Protein AF-A0A7S1VZ26-F1 (afdb_monomer_lite)

Radius of gyration: 21.51 Å; chains: 1; bounding box: 52×43×67 Å

Structure (mmCIF, N/CA/C/O backbone):
data_AF-A0A7S1VZ26-F1
#
_entry.id   AF-A0A7S1VZ26-F1
#
loop_
_atom_site.group_PDB
_atom_site.id
_atom_site.type_symbol
_atom_site.label_atom_id
_atom_site.label_alt_id
_atom_site.label_comp_id
_atom_site.label_asym_id
_atom_site.label_entity_id
_atom_site.label_seq_id
_atom_site.pdbx_PDB_ins_code
_atom_site.Cartn_x
_atom_site.Cartn_y
_atom_site.Cartn_z
_atom_site.occupancy
_atom_site.B_iso_or_equiv
_atom_site.auth_seq_id
_atom_site.auth_comp_id
_atom_site.auth_asym_id
_atom_site.auth_atom_id
_atom_site.pdbx_PDB_model_num
ATOM 1 N N . MET A 1 1 ? 11.572 -4.603 -26.655 1.00 85.06 1 MET A N 1
ATOM 2 C CA . MET A 1 1 ? 11.796 -3.509 -25.682 1.00 85.06 1 MET A CA 1
ATOM 3 C C . MET A 1 1 ? 10.890 -3.762 -24.498 1.00 85.06 1 MET A C 1
ATOM 5 O O . MET A 1 1 ? 9.683 -3.788 -24.699 1.00 85.06 1 MET A O 1
ATOM 9 N N . ALA A 1 2 ? 11.456 -3.947 -23.310 1.00 92.31 2 ALA A N 1
ATOM 10 C CA . ALA A 1 2 ? 10.687 -4.076 -22.077 1.00 92.31 2 ALA A CA 1
ATOM 11 C C . ALA A 1 2 ? 10.532 -2.700 -21.411 1.00 92.31 2 ALA A C 1
ATOM 13 O O . ALA A 1 2 ? 11.466 -1.891 -21.422 1.00 92.31 2 ALA A O 1
ATOM 14 N N . LYS A 1 3 ? 9.341 -2.418 -20.876 1.00 91.81 3 LYS A N 1
ATOM 15 C CA . LYS A 1 3 ? 9.083 -1.273 -19.993 1.00 91.81 3 LYS A CA 1
ATOM 16 C C . LYS A 1 3 ? 9.003 -1.829 -18.575 1.00 91.81 3 LYS A C 1
ATOM 18 O O . LYS A 1 3 ? 8.200 -2.727 -18.344 1.00 91.81 3 LYS A O 1
ATOM 23 N N . CYS A 1 4 ? 9.829 -1.314 -17.676 1.00 91.62 4 CYS A N 1
ATOM 24 C CA . CYS A 1 4 ? 9.955 -1.823 -16.317 1.00 91.62 4 CYS A CA 1
ATOM 25 C C . CYS A 1 4 ? 9.628 -0.712 -15.317 1.00 91.62 4 CYS A C 1
ATOM 27 O O . CYS A 1 4 ? 9.988 0.446 -15.547 1.00 91.62 4 CYS A O 1
ATOM 29 N N . SER A 1 5 ? 8.977 -1.087 -14.219 1.00 88.00 5 SER A N 1
ATOM 30 C CA . SER A 1 5 ? 8.660 -0.208 -13.093 1.00 88.00 5 SER A CA 1
ATOM 31 C C . SER A 1 5 ? 8.930 -0.962 -11.797 1.00 88.00 5 SER A C 1
ATOM 33 O O . SER A 1 5 ? 8.371 -2.043 -11.605 1.00 88.00 5 SER A O 1
ATOM 35 N N . THR A 1 6 ? 9.772 -0.415 -10.925 1.00 87.88 6 THR A N 1
ATOM 36 C CA . THR A 1 6 ? 10.070 -1.022 -9.618 1.00 87.88 6 THR A CA 1
ATOM 37 C C . THR A 1 6 ? 9.102 -0.559 -8.535 1.00 87.88 6 THR A C 1
ATOM 39 O O . THR A 1 6 ? 8.304 0.350 -8.764 1.00 87.88 6 THR A O 1
ATOM 42 N N . LEU A 1 7 ? 9.179 -1.200 -7.363 1.00 78.38 7 LEU A N 1
ATOM 43 C CA . LEU A 1 7 ? 8.414 -0.822 -6.168 1.00 78.38 7 LEU A CA 1
ATOM 44 C C . LEU A 1 7 ? 8.798 0.573 -5.649 1.00 78.38 7 LEU A C 1
ATOM 46 O O . LEU A 1 7 ? 7.955 1.265 -5.096 1.00 78.38 7 LEU A O 1
ATOM 50 N N . ASP A 1 8 ? 10.033 1.010 -5.910 1.00 78.00 8 ASP A N 1
ATOM 51 C CA . ASP A 1 8 ? 10.551 2.338 -5.550 1.00 78.00 8 ASP A CA 1
ATOM 52 C C . ASP A 1 8 ? 10.238 3.393 -6.644 1.00 78.00 8 ASP A C 1
ATOM 54 O O . ASP A 1 8 ? 10.951 4.384 -6.807 1.00 78.00 8 ASP A O 1
ATOM 58 N N . TYR A 1 9 ? 9.211 3.151 -7.472 1.00 79.44 9 TYR A N 1
ATOM 59 C CA . TYR A 1 9 ? 8.762 4.000 -8.591 1.00 79.44 9 TYR A CA 1
ATOM 60 C C . TYR A 1 9 ? 9.833 4.365 -9.623 1.00 79.44 9 TYR A C 1
ATOM 62 O O . TYR A 1 9 ? 9.700 5.338 -10.382 1.00 79.44 9 TYR A O 1
ATOM 70 N N . VAL A 1 10 ? 10.887 3.559 -9.731 1.00 87.50 10 VAL A N 1
ATOM 71 C CA . VAL A 1 10 ? 11.857 3.721 -10.806 1.00 87.50 10 VAL A CA 1
ATOM 72 C C . VAL A 1 10 ? 11.265 3.129 -12.075 1.00 87.50 10 VAL A C 1
ATOM 74 O O . VAL A 1 10 ? 11.075 1.920 -12.191 1.00 87.50 10 VAL A O 1
ATOM 77 N N . ARG A 1 11 ? 10.991 3.988 -13.062 1.00 90.94 11 ARG A N 1
ATOM 78 C CA . ARG A 1 11 ? 10.575 3.564 -14.405 1.00 90.94 11 ARG A CA 1
ATOM 79 C C . ARG A 1 11 ? 11.797 3.563 -15.314 1.00 90.94 11 ARG A C 1
ATOM 81 O O . ARG A 1 11 ? 12.484 4.580 -15.434 1.00 90.94 11 ARG A O 1
ATOM 88 N N . PHE A 1 12 ? 12.048 2.464 -16.012 1.00 96.69 12 PHE A N 1
ATOM 89 C CA . PHE A 1 12 ? 13.135 2.355 -16.987 1.00 96.69 12 PHE A CA 1
ATOM 90 C C . PHE A 1 12 ? 12.752 1.471 -18.177 1.00 96.69 12 PHE A C 1
ATOM 92 O O . PHE A 1 12 ? 11.682 0.862 -18.226 1.00 96.69 12 PHE A O 1
ATOM 99 N N . ARG A 1 13 ? 13.595 1.462 -19.211 1.00 97.19 13 ARG A N 1
ATOM 100 C CA . ARG A 1 13 ? 13.417 0.613 -20.395 1.00 97.19 13 ARG A CA 1
ATOM 101 C C . ARG A 1 13 ? 14.637 -0.258 -20.595 1.00 97.19 13 ARG A C 1
ATOM 103 O O . ARG A 1 13 ? 15.749 0.250 -20.496 1.00 97.19 13 ARG A O 1
ATOM 110 N N . VAL A 1 14 ? 14.403 -1.516 -20.950 1.00 97.25 14 VAL A N 1
ATOM 111 C CA . VAL A 1 14 ? 15.457 -2.452 -21.347 1.00 97.25 14 VAL A CA 1
ATOM 112 C C . VAL A 1 14 ? 15.320 -2.755 -22.835 1.00 97.25 14 VAL A C 1
ATOM 114 O O . VAL A 1 14 ? 14.231 -3.076 -23.341 1.00 97.25 14 VAL A O 1
ATOM 117 N N . ARG A 1 15 ? 16.426 -2.614 -23.561 1.00 97.19 15 ARG A N 1
ATOM 118 C CA . ARG A 1 15 ? 16.537 -2.924 -24.987 1.00 97.19 15 ARG A CA 1
ATOM 119 C C . ARG A 1 15 ? 17.711 -3.860 -25.207 1.00 97.19 15 ARG A C 1
ATOM 121 O O . ARG A 1 15 ? 18.751 -3.711 -24.583 1.00 97.19 15 ARG A O 1
ATOM 128 N N . LEU A 1 16 ? 17.502 -4.808 -26.110 1.00 95.38 16 LEU A N 1
ATOM 129 C CA . LEU A 1 16 ? 18.515 -5.753 -26.545 1.00 95.38 16 LEU A CA 1
ATOM 130 C C . LEU A 1 16 ? 18.830 -5.443 -28.003 1.00 95.38 16 LEU A C 1
ATOM 132 O O . LEU A 1 16 ? 17.904 -5.275 -28.804 1.00 95.38 16 LEU A O 1
ATOM 136 N N . PHE A 1 17 ? 20.112 -5.364 -28.335 1.00 93.75 17 PHE A N 1
ATOM 137 C CA . PHE A 1 17 ? 20.575 -5.190 -29.703 1.00 93.75 17 PHE A CA 1
ATOM 138 C C . PHE A 1 17 ? 21.498 -6.339 -30.086 1.00 93.75 17 PHE A C 1
ATOM 140 O O . PHE A 1 17 ? 22.331 -6.778 -29.293 1.00 93.75 17 PHE A O 1
ATOM 147 N N . ALA A 1 18 ? 21.352 -6.800 -31.326 1.00 90.50 18 ALA A N 1
ATOM 148 C CA . ALA A 1 18 ? 22.326 -7.691 -31.929 1.00 90.50 18 ALA A CA 1
ATOM 149 C C . ALA A 1 18 ? 23.593 -6.894 -32.299 1.00 90.50 18 ALA A C 1
ATOM 151 O O . ALA A 1 18 ? 23.469 -5.741 -32.737 1.00 90.50 18 ALA A O 1
ATOM 152 N N . PRO A 1 19 ? 24.789 -7.486 -32.158 1.00 88.75 19 PRO A N 1
ATOM 153 C CA . PRO A 1 19 ? 26.032 -6.877 -32.604 1.00 88.75 19 PRO A CA 1
ATOM 154 C C . PRO A 1 19 ? 25.996 -6.659 -34.119 1.00 88.75 19 PRO A C 1
ATOM 156 O O . PRO A 1 19 ? 25.263 -7.324 -34.864 1.00 88.75 19 PRO A O 1
ATOM 159 N N . ARG A 1 20 ? 26.765 -5.680 -34.601 1.00 88.06 20 ARG A N 1
ATOM 160 C CA . ARG A 1 20 ? 2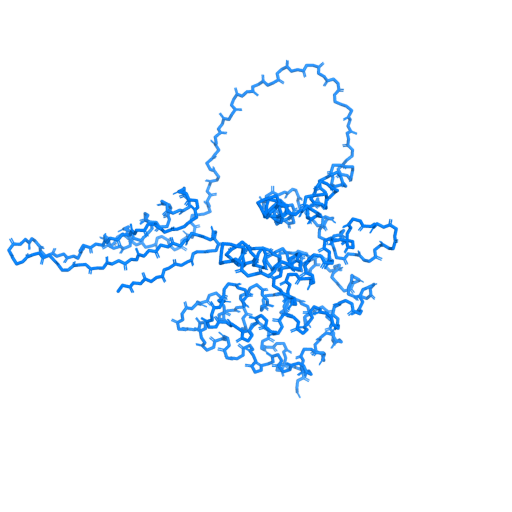6.869 -5.428 -36.042 1.00 88.06 20 ARG A CA 1
ATOM 161 C C . ARG A 1 20 ? 27.566 -6.614 -36.711 1.00 88.06 20 ARG A C 1
ATOM 163 O O . ARG A 1 20 ? 28.440 -7.243 -36.127 1.00 88.06 20 ARG A O 1
ATOM 170 N N . LYS A 1 21 ? 27.190 -6.916 -37.962 1.00 76.88 21 LYS A N 1
ATOM 171 C CA . LYS A 1 21 ? 27.861 -7.955 -38.763 1.00 76.88 21 LYS A CA 1
ATOM 172 C C . LYS A 1 21 ? 29.371 -7.661 -38.782 1.00 76.88 21 LYS A C 1
ATOM 174 O O . LYS A 1 21 ? 29.745 -6.613 -39.303 1.00 76.88 21 LYS A O 1
ATOM 179 N N . ASN A 1 22 ? 30.174 -8.592 -38.255 1.00 74.69 22 ASN A N 1
ATOM 180 C CA . ASN A 1 22 ? 31.643 -8.574 -38.099 1.00 74.69 22 ASN A CA 1
ATOM 181 C C . ASN A 1 22 ? 32.209 -8.101 -36.740 1.00 74.69 22 ASN A C 1
ATOM 183 O O . ASN A 1 22 ? 33.427 -7.999 -36.630 1.00 74.69 22 ASN A O 1
ATOM 187 N N . GLU A 1 23 ? 31.383 -7.846 -35.724 1.00 69.12 23 GLU A N 1
ATOM 188 C CA . GLU A 1 23 ? 31.831 -7.685 -34.325 1.00 69.12 23 GLU A CA 1
ATOM 189 C C . GLU A 1 23 ? 31.478 -8.946 -33.509 1.00 69.12 23 GLU A C 1
ATOM 191 O O . GLU A 1 23 ? 30.605 -9.711 -33.928 1.00 69.12 23 GLU A O 1
ATOM 196 N N . ASP A 1 24 ? 32.202 -9.182 -32.406 1.00 67.12 24 ASP A N 1
ATOM 197 C CA . ASP A 1 24 ? 32.152 -10.397 -31.573 1.00 67.12 24 ASP A CA 1
ATOM 198 C C . ASP A 1 24 ? 30.725 -10.880 -31.233 1.00 67.12 24 ASP A C 1
ATOM 200 O O . ASP A 1 24 ? 29.776 -10.096 -31.123 1.00 67.12 24 ASP A O 1
ATOM 204 N N . GLU A 1 25 ? 30.575 -12.199 -31.051 1.00 83.00 25 GLU A N 1
ATOM 205 C CA . GLU A 1 25 ? 29.329 -12.822 -30.589 1.00 83.00 25 GLU A CA 1
ATOM 206 C C . GLU A 1 25 ? 28.893 -12.210 -29.247 1.00 83.00 25 GLU A C 1
ATOM 208 O O . GLU A 1 25 ? 29.651 -12.192 -28.280 1.00 83.00 25 GLU A O 1
ATOM 213 N N . GLY A 1 26 ? 27.662 -11.696 -29.171 1.00 86.56 26 GLY A N 1
ATOM 214 C CA . GLY A 1 26 ? 27.150 -11.081 -27.947 1.00 86.56 26 GLY A CA 1
ATOM 215 C C . GLY A 1 26 ? 25.741 -10.514 -28.089 1.00 86.56 26 GLY A C 1
ATOM 216 O O . GLY A 1 26 ? 25.132 -10.567 -29.155 1.00 86.56 26 GLY A O 1
ATOM 217 N N . THR A 1 27 ? 25.201 -9.970 -26.998 1.00 89.88 27 THR A N 1
ATOM 218 C CA . THR A 1 27 ? 23.965 -9.171 -26.982 1.00 89.88 27 THR A CA 1
ATOM 219 C C . THR A 1 27 ? 24.257 -7.869 -26.251 1.00 89.88 27 THR A C 1
ATOM 221 O O . THR A 1 27 ? 24.724 -7.892 -25.119 1.00 89.88 27 THR A O 1
ATOM 224 N N . ILE A 1 28 ? 23.973 -6.726 -26.875 1.00 92.44 28 ILE A N 1
ATOM 225 C CA . ILE A 1 28 ? 24.116 -5.426 -26.213 1.00 92.44 28 ILE A CA 1
ATOM 226 C C . ILE A 1 28 ? 22.844 -5.167 -25.412 1.00 92.44 28 ILE A C 1
ATOM 228 O O . ILE A 1 28 ? 21.753 -5.103 -25.987 1.00 92.44 28 ILE A O 1
ATOM 232 N N . VAL A 1 29 ? 22.988 -4.979 -24.103 1.00 95.62 29 VAL A N 1
ATOM 233 C CA . VAL A 1 29 ? 21.889 -4.606 -23.209 1.00 95.62 29 VAL A CA 1
ATOM 234 C C . VAL A 1 29 ? 21.964 -3.112 -22.911 1.00 95.62 29 VAL A C 1
ATOM 236 O O . VAL A 1 29 ? 22.924 -2.628 -22.325 1.00 95.62 29 VAL A O 1
ATOM 239 N N . GLU A 1 30 ? 20.939 -2.364 -23.314 1.00 95.94 30 GLU A N 1
ATOM 240 C CA . GLU A 1 30 ? 20.763 -0.955 -22.952 1.00 95.94 30 GLU A CA 1
ATOM 241 C C . GLU A 1 30 ? 19.665 -0.847 -21.892 1.00 95.94 30 GLU A C 1
ATOM 243 O O . GLU A 1 30 ? 18.514 -1.229 -22.133 1.00 95.94 30 GLU A O 1
ATOM 248 N N . VAL A 1 31 ? 20.007 -0.269 -20.739 1.00 97.38 31 VAL A N 1
ATOM 249 C CA . VAL A 1 31 ? 19.062 0.059 -19.668 1.00 97.38 31 VAL A CA 1
ATOM 250 C C . VAL A 1 31 ? 18.970 1.580 -19.545 1.00 97.38 31 VAL A C 1
ATOM 252 O O . VAL A 1 31 ? 19.950 2.254 -19.244 1.00 97.38 31 VAL A O 1
ATOM 255 N N . GLN A 1 32 ? 17.785 2.145 -19.784 1.00 97.31 32 GLN A N 1
ATOM 256 C CA . GLN A 1 32 ? 17.582 3.596 -19.818 1.00 97.31 32 GLN A CA 1
ATOM 257 C C . GLN A 1 32 ? 16.562 4.055 -18.773 1.00 97.31 32 GLN A C 1
ATOM 259 O O . GLN A 1 32 ? 15.370 3.747 -18.893 1.00 97.31 32 GLN A O 1
ATOM 264 N N . LYS A 1 33 ? 17.014 4.858 -17.800 1.00 96.88 33 LYS A N 1
ATOM 265 C CA . LYS A 1 33 ? 16.156 5.504 -16.796 1.00 96.88 33 LYS A CA 1
ATOM 266 C C . LYS A 1 33 ? 15.131 6.423 -17.461 1.00 96.88 33 LYS A C 1
ATOM 268 O O . LYS A 1 33 ? 15.445 7.140 -18.412 1.00 96.88 33 LYS A O 1
ATOM 273 N N . ARG A 1 34 ? 13.896 6.402 -16.962 1.00 95.62 34 ARG A N 1
ATOM 274 C CA . ARG A 1 34 ? 12.798 7.282 -17.392 1.00 95.62 34 ARG A CA 1
ATOM 275 C C . ARG A 1 34 ? 12.246 8.130 -16.248 1.00 95.62 34 ARG A C 1
ATOM 277 O O . ARG A 1 34 ? 11.980 9.300 -16.485 1.00 95.62 34 ARG A O 1
ATOM 284 N N . ARG A 1 35 ? 12.098 7.566 -15.044 1.00 86.44 35 ARG A N 1
ATOM 285 C CA . ARG A 1 35 ? 11.616 8.251 -13.825 1.00 86.44 35 ARG A CA 1
ATOM 286 C C . ARG A 1 35 ? 12.202 7.577 -12.573 1.00 86.44 35 ARG A C 1
ATOM 288 O O . ARG A 1 35 ? 12.683 6.450 -12.681 1.00 86.44 35 ARG A O 1
ATOM 295 N N . GLY A 1 36 ? 12.156 8.257 -11.427 1.00 85.94 36 GLY A N 1
ATOM 296 C CA . GLY A 1 36 ? 12.530 7.734 -10.103 1.00 85.94 36 GLY A CA 1
ATOM 297 C C . GLY A 1 36 ? 13.905 8.189 -9.612 1.00 85.94 36 GLY A C 1
ATOM 298 O O . GLY A 1 36 ? 14.567 9.003 -10.262 1.00 85.94 36 GLY A O 1
ATOM 299 N N . ASP A 1 37 ? 14.344 7.654 -8.476 1.00 85.25 37 ASP A N 1
ATOM 300 C CA . ASP A 1 37 ? 15.656 7.924 -7.879 1.00 85.25 37 ASP A CA 1
ATOM 301 C C . ASP A 1 37 ? 16.812 7.299 -8.694 1.00 85.25 37 ASP A C 1
ATOM 303 O O . ASP A 1 37 ? 16.669 6.282 -9.377 1.00 85.25 37 ASP A O 1
ATOM 307 N N . THR A 1 38 ? 17.969 7.964 -8.700 1.00 87.81 38 THR A N 1
ATOM 308 C CA . THR A 1 38 ? 19.158 7.515 -9.439 1.00 87.81 38 THR A CA 1
ATOM 309 C C . THR A 1 38 ? 19.865 6.364 -8.739 1.00 87.81 38 THR A C 1
ATOM 311 O O . THR A 1 38 ? 20.351 5.474 -9.431 1.00 87.81 38 THR A O 1
ATOM 314 N N . ILE A 1 39 ? 19.915 6.346 -7.407 1.00 87.75 39 ILE A N 1
ATOM 315 C CA . ILE A 1 39 ? 20.613 5.290 -6.662 1.00 87.75 39 ILE A CA 1
ATOM 316 C C . ILE A 1 39 ? 19.872 3.962 -6.845 1.00 87.75 39 ILE A C 1
ATOM 318 O O . ILE A 1 39 ? 20.478 2.963 -7.236 1.00 87.75 39 ILE A O 1
ATOM 322 N N . SER A 1 40 ? 18.552 3.986 -6.678 1.00 86.25 40 SER A N 1
ATOM 323 C CA . SER A 1 40 ? 17.660 2.845 -6.898 1.00 86.25 40 SER A CA 1
ATOM 324 C C . SER A 1 40 ? 17.750 2.339 -8.343 1.00 86.25 40 SER A C 1
ATOM 326 O O . SER A 1 40 ? 17.992 1.155 -8.569 1.00 86.25 40 SER A O 1
ATOM 328 N N . PHE A 1 41 ? 17.708 3.246 -9.331 1.00 93.88 41 PHE A N 1
ATOM 329 C CA . PHE A 1 41 ? 17.928 2.887 -10.737 1.00 93.88 41 PHE A CA 1
ATOM 330 C C . PHE A 1 41 ? 19.282 2.212 -10.980 1.00 93.88 41 PHE A C 1
ATOM 332 O O . PHE A 1 41 ? 19.350 1.236 -11.721 1.00 93.88 41 PHE A O 1
ATOM 339 N N . LEU A 1 42 ? 20.369 2.727 -10.398 1.00 92.38 42 LEU A N 1
ATOM 340 C CA . LEU A 1 42 ? 21.703 2.153 -10.581 1.00 92.38 42 LEU A CA 1
ATOM 341 C C . LEU A 1 42 ? 21.815 0.762 -9.953 1.00 92.38 42 LEU A C 1
ATOM 343 O O . LEU A 1 42 ? 22.483 -0.093 -10.533 1.00 92.38 42 LEU A O 1
ATOM 347 N N . ARG A 1 43 ? 21.152 0.522 -8.814 1.00 91.25 43 ARG A N 1
ATOM 348 C CA . ARG A 1 43 ? 21.054 -0.808 -8.197 1.00 91.25 43 ARG A CA 1
ATOM 349 C C . ARG A 1 43 ? 20.394 -1.801 -9.156 1.00 91.25 43 ARG A C 1
ATOM 351 O O . ARG A 1 43 ? 20.991 -2.830 -9.461 1.00 91.25 43 ARG A O 1
ATOM 358 N N . ASP A 1 44 ? 19.225 -1.454 -9.694 1.00 92.00 44 ASP A N 1
ATOM 359 C CA . ASP A 1 44 ? 18.487 -2.324 -10.619 1.00 92.00 44 ASP A CA 1
ATOM 360 C C . ASP A 1 44 ? 19.228 -2.501 -11.954 1.00 92.00 44 ASP A C 1
ATOM 362 O O . ASP A 1 44 ? 19.288 -3.597 -12.505 1.00 92.00 44 ASP A O 1
ATOM 366 N N . CYS A 1 45 ? 19.846 -1.432 -12.464 1.00 94.00 45 CYS A N 1
ATOM 367 C CA . CYS A 1 45 ? 20.655 -1.457 -13.680 1.00 94.00 45 CYS A CA 1
ATOM 368 C C . CYS A 1 45 ? 21.837 -2.424 -13.542 1.00 94.00 45 CYS A C 1
ATOM 370 O O . CYS A 1 45 ? 22.041 -3.256 -14.422 1.00 94.00 45 CYS A O 1
ATOM 372 N N . ARG A 1 46 ? 22.573 -2.373 -12.422 1.00 92.50 46 ARG A N 1
ATOM 373 C CA . ARG A 1 46 ? 23.671 -3.313 -12.143 1.00 92.50 46 ARG A CA 1
ATOM 374 C C . ARG A 1 46 ? 23.178 -4.750 -12.065 1.00 92.50 46 ARG A C 1
ATOM 376 O O . ARG A 1 46 ? 23.773 -5.607 -12.698 1.00 92.50 46 ARG A O 1
ATOM 383 N N . ALA A 1 47 ? 22.072 -5.005 -11.364 1.00 90.25 47 ALA A N 1
ATOM 384 C CA . ALA A 1 47 ? 21.500 -6.349 -11.287 1.00 90.25 47 ALA A CA 1
ATOM 385 C C . ALA A 1 47 ? 21.145 -6.906 -12.680 1.00 90.25 47 ALA A C 1
ATOM 387 O O . ALA A 1 47 ? 21.432 -8.062 -12.977 1.00 90.25 47 ALA A O 1
ATOM 388 N N . ILE A 1 48 ? 20.578 -6.072 -13.560 1.00 92.81 48 ILE A N 1
ATOM 389 C CA . ILE A 1 48 ? 20.259 -6.451 -14.944 1.00 92.81 48 ILE A CA 1
ATOM 390 C C . ILE A 1 48 ? 21.525 -6.715 -15.767 1.00 92.81 48 ILE A C 1
ATOM 392 O O . ILE A 1 48 ? 21.549 -7.672 -16.537 1.00 92.81 48 ILE A O 1
ATOM 396 N N . LEU A 1 49 ? 22.551 -5.868 -15.639 1.00 92.19 49 LEU A N 1
ATOM 397 C CA . LEU A 1 49 ? 23.801 -6.014 -16.388 1.00 92.19 49 LEU A CA 1
ATOM 398 C C . LEU A 1 49 ? 24.589 -7.248 -15.937 1.00 92.19 49 LEU A C 1
ATOM 400 O O . LEU A 1 49 ? 24.977 -8.034 -16.792 1.00 92.19 49 LEU A O 1
ATOM 404 N N . ASN A 1 50 ? 24.710 -7.485 -14.629 1.00 90.50 50 ASN A N 1
ATOM 405 C CA . ASN A 1 50 ? 25.341 -8.690 -14.085 1.00 90.50 50 ASN A CA 1
ATOM 406 C C . ASN A 1 50 ? 24.629 -9.955 -14.596 1.00 90.50 50 ASN A C 1
ATOM 408 O O . ASN A 1 50 ? 25.259 -10.845 -15.161 1.00 90.50 50 ASN A O 1
ATOM 412 N N . ALA A 1 51 ? 23.292 -9.989 -14.513 1.00 90.44 51 ALA A N 1
ATOM 413 C CA . ALA A 1 51 ? 22.508 -11.109 -15.033 1.00 90.44 51 ALA A CA 1
ATOM 414 C C . ALA A 1 51 ? 22.697 -11.318 -16.549 1.00 90.44 51 ALA A C 1
ATOM 416 O O . ALA A 1 51 ? 22.638 -12.449 -17.031 1.00 90.44 51 ALA A O 1
ATOM 417 N N . ALA A 1 52 ? 22.921 -10.244 -17.314 1.00 90.38 52 ALA A N 1
ATOM 418 C CA . ALA A 1 52 ? 23.196 -10.320 -18.748 1.00 90.38 52 ALA A CA 1
ATOM 419 C C . ALA A 1 52 ? 24.623 -10.797 -19.070 1.00 90.38 52 ALA A C 1
ATOM 421 O O . ALA A 1 52 ? 24.822 -11.427 -20.108 1.00 90.38 52 ALA A O 1
ATOM 422 N N . GLU A 1 53 ? 25.593 -10.525 -18.196 1.00 90.75 53 GLU A N 1
ATOM 423 C CA . GLU A 1 53 ? 26.972 -11.026 -18.286 1.00 90.75 53 GLU A CA 1
ATOM 424 C C . GLU A 1 53 ? 27.081 -12.515 -17.913 1.00 90.75 53 GLU A C 1
ATOM 426 O O . GLU A 1 53 ? 28.098 -13.154 -18.178 1.00 90.75 53 GLU A O 1
ATOM 431 N N . GLY A 1 54 ? 26.005 -13.098 -17.375 1.00 90.31 54 GLY A N 1
ATOM 432 C CA . GLY A 1 54 ? 25.973 -14.483 -16.911 1.00 90.31 54 GLY A CA 1
ATOM 433 C C . GLY A 1 54 ? 26.468 -14.643 -15.477 1.00 90.31 54 GLY A C 1
ATOM 434 O O . GLY A 1 54 ? 26.525 -15.774 -14.987 1.00 90.31 54 GLY A O 1
ATOM 435 N N . ASP A 1 55 ? 26.765 -13.535 -14.793 1.00 86.44 55 ASP A N 1
ATOM 436 C CA . ASP A 1 55 ? 26.911 -13.538 -13.348 1.00 86.44 55 ASP A CA 1
ATOM 437 C C . ASP A 1 55 ? 25.545 -13.911 -12.774 1.00 86.44 55 ASP A C 1
ATOM 439 O O . ASP A 1 55 ? 24.525 -13.273 -13.059 1.00 86.44 55 ASP A O 1
ATOM 443 N N . GLY A 1 56 ? 25.508 -15.020 -12.034 1.00 72.12 56 GLY A N 1
ATOM 444 C CA . GLY A 1 56 ? 24.283 -15.488 -11.406 1.00 72.12 56 GLY A CA 1
ATOM 445 C C . GLY A 1 56 ? 23.630 -14.347 -10.632 1.00 72.12 56 GLY A C 1
ATOM 446 O O . GLY A 1 56 ? 24.307 -13.539 -9.997 1.00 72.12 56 GLY A O 1
ATOM 447 N N . VAL A 1 57 ? 22.301 -14.277 -10.685 1.00 66.19 57 VAL A N 1
ATOM 448 C CA . VAL A 1 57 ? 21.576 -13.506 -9.680 1.00 66.19 57 VAL A CA 1
ATOM 449 C C . VAL A 1 57 ? 21.878 -14.228 -8.376 1.00 66.19 57 VAL A C 1
ATOM 451 O O . VAL A 1 57 ? 21.387 -15.337 -8.182 1.00 66.19 57 VAL A O 1
ATOM 454 N N . ASP A 1 58 ? 22.756 -13.677 -7.538 1.00 62.25 58 ASP A N 1
ATOM 455 C CA . ASP A 1 58 ? 22.896 -14.174 -6.177 1.00 62.25 58 ASP A CA 1
ATOM 456 C C . ASP A 1 58 ? 21.480 -14.160 -5.585 1.00 62.25 58 ASP A C 1
ATOM 458 O O . ASP A 1 58 ? 20.871 -13.105 -5.420 1.00 62.25 58 ASP A O 1
ATOM 462 N N . ASP A 1 59 ? 20.908 -15.349 -5.366 1.00 52.91 59 ASP A N 1
ATOM 463 C CA . ASP A 1 59 ? 19.501 -15.543 -4.975 1.00 52.91 59 ASP A CA 1
ATOM 464 C C . ASP A 1 59 ? 19.182 -14.935 -3.599 1.00 52.91 59 ASP A C 1
ATOM 466 O O . ASP A 1 59 ? 18.026 -14.889 -3.172 1.00 52.91 59 ASP A O 1
ATOM 470 N N . ALA A 1 60 ? 20.199 -14.452 -2.889 1.00 50.81 60 ALA A N 1
ATOM 471 C CA . ALA A 1 60 ? 19.988 -13.573 -1.766 1.00 50.81 60 ALA A CA 1
ATOM 472 C C . ALA A 1 60 ? 19.666 -12.180 -2.326 1.00 50.81 60 ALA A C 1
ATOM 474 O O . ALA A 1 60 ? 20.567 -11.552 -2.891 1.00 50.81 60 ALA A O 1
ATOM 475 N N . PRO A 1 61 ? 18.441 -11.634 -2.145 1.00 52.25 61 PRO A N 1
ATOM 476 C CA . PRO A 1 61 ? 18.315 -10.188 -2.158 1.00 52.25 61 PRO A CA 1
ATOM 477 C C . PRO A 1 61 ? 19.388 -9.711 -1.192 1.00 52.25 61 PRO A C 1
ATOM 479 O O . PRO A 1 61 ? 19.321 -10.043 -0.009 1.00 52.25 61 PRO A O 1
ATOM 482 N N . SER A 1 62 ? 20.431 -9.050 -1.705 1.00 49.94 62 SER A N 1
ATOM 483 C CA . SER A 1 62 ? 21.352 -8.330 -0.846 1.00 49.94 62 SER A CA 1
ATOM 484 C C . SER A 1 62 ? 20.418 -7.469 -0.028 1.00 49.94 62 SER A C 1
ATOM 486 O O . SER A 1 62 ? 19.824 -6.541 -0.585 1.00 49.94 62 SER A O 1
ATOM 488 N N . GLU A 1 63 ? 20.217 -7.824 1.248 1.00 52.06 63 GLU A N 1
ATOM 489 C CA . GLU A 1 63 ? 19.671 -6.905 2.228 1.00 52.06 63 GLU A CA 1
ATOM 490 C C . GLU A 1 63 ? 20.426 -5.635 1.919 1.00 52.06 63 GLU A C 1
ATOM 492 O O . GLU A 1 63 ? 21.661 -5.667 1.848 1.00 52.06 63 GLU A O 1
ATOM 497 N N . ALA A 1 64 ? 19.697 -4.619 1.458 1.00 51.97 64 ALA A N 1
ATOM 498 C CA . ALA A 1 64 ? 20.313 -3.401 1.000 1.00 51.97 64 ALA A CA 1
ATOM 499 C C . ALA A 1 64 ? 21.000 -2.879 2.246 1.00 51.97 64 ALA A C 1
ATOM 501 O O . ALA A 1 64 ? 20.331 -2.284 3.083 1.00 51.97 64 ALA A O 1
ATOM 502 N N . VAL A 1 65 ? 22.285 -3.216 2.417 1.00 48.66 65 VAL A N 1
ATOM 503 C CA . VAL A 1 65 ? 23.086 -2.738 3.525 1.00 48.66 65 VAL A CA 1
ATOM 504 C C . VAL A 1 65 ? 22.944 -1.248 3.343 1.00 48.66 65 VAL A C 1
ATOM 506 O O . VAL A 1 65 ? 23.345 -0.752 2.276 1.00 48.66 65 VAL A O 1
ATOM 509 N N . PRO A 1 66 ? 22.250 -0.558 4.266 1.00 52.03 66 PRO A N 1
ATOM 510 C CA . PRO A 1 66 ? 22.057 0.863 4.130 1.00 52.03 66 PRO A CA 1
ATOM 511 C C . PRO A 1 66 ? 23.446 1.408 3.869 1.00 52.03 66 PRO A C 1
ATOM 513 O O . PRO A 1 66 ? 24.392 1.018 4.563 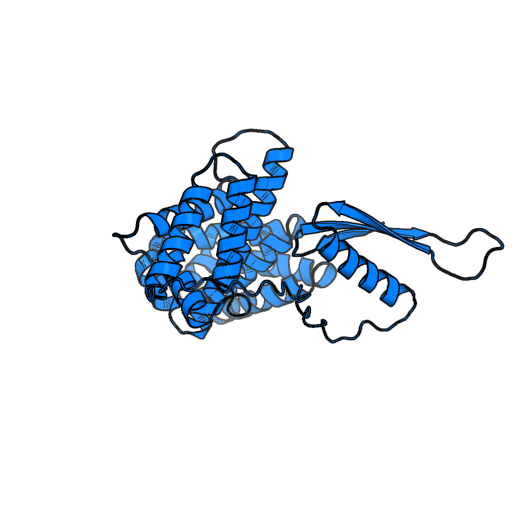1.00 52.03 66 PRO A O 1
ATOM 516 N N . ILE A 1 67 ? 23.610 2.205 2.813 1.00 48.03 67 ILE A N 1
ATOM 517 C CA . ILE A 1 67 ? 24.854 2.940 2.651 1.00 48.03 67 ILE A CA 1
ATOM 518 C C . ILE A 1 67 ? 24.880 3.830 3.886 1.00 48.03 67 ILE A C 1
ATOM 520 O O . ILE A 1 67 ? 24.226 4.870 3.919 1.00 48.03 67 ILE A O 1
ATOM 524 N N . HIS A 1 68 ? 25.544 3.358 4.939 1.00 42.16 68 HIS A N 1
ATOM 525 C CA . HIS A 1 68 ? 25.820 4.132 6.120 1.00 42.16 68 HIS A CA 1
ATOM 526 C C . HIS A 1 68 ? 26.790 5.186 5.628 1.00 42.16 68 HIS A C 1
ATOM 528 O O . HIS A 1 68 ? 28.000 4.979 5.547 1.00 42.16 68 HIS A O 1
ATOM 534 N N . ILE A 1 69 ? 26.223 6.308 5.199 1.00 43.34 69 ILE A N 1
ATOM 535 C CA . ILE A 1 69 ? 26.960 7.547 5.135 1.00 43.34 69 ILE A CA 1
ATOM 536 C C . ILE A 1 69 ? 27.228 7.842 6.600 1.00 43.34 69 ILE A C 1
ATOM 538 O O . ILE A 1 69 ? 26.341 8.294 7.322 1.00 43.34 69 ILE A O 1
ATOM 542 N N . ASP A 1 70 ? 28.415 7.447 7.048 1.00 39.00 70 ASP A N 1
ATOM 543 C CA . ASP A 1 70 ? 28.925 7.751 8.371 1.00 39.00 70 ASP A CA 1
ATOM 544 C C . ASP A 1 70 ? 29.084 9.273 8.435 1.00 39.00 70 ASP A C 1
ATOM 546 O O . ASP A 1 70 ? 30.122 9.847 8.094 1.00 39.00 70 ASP A O 1
ATOM 550 N N . PHE A 1 71 ? 27.985 9.957 8.751 1.00 46.31 71 PHE A N 1
ATOM 551 C CA . PHE A 1 71 ? 27.993 11.358 9.121 1.00 46.31 71 PHE A CA 1
ATOM 552 C C . PHE A 1 71 ? 28.651 11.415 10.493 1.00 46.31 71 PHE A C 1
ATOM 554 O O . PHE A 1 71 ? 27.986 11.518 11.520 1.00 46.31 71 PHE A O 1
ATOM 561 N N . GLY A 1 72 ? 29.983 11.342 10.496 1.00 40.00 72 GLY A N 1
ATOM 562 C CA . GLY A 1 72 ? 30.849 11.582 11.644 1.00 40.00 72 GLY A CA 1
ATOM 563 C C . GLY A 1 72 ? 30.788 13.041 12.100 1.00 40.00 72 GLY A C 1
ATOM 564 O O . GLY A 1 72 ? 31.813 13.705 12.234 1.00 40.00 72 GLY A O 1
ATOM 565 N N . MET A 1 73 ? 29.585 13.571 12.310 1.00 45.66 73 MET A N 1
ATOM 566 C CA . MET A 1 73 ? 29.348 14.806 13.029 1.00 45.66 73 MET A CA 1
ATOM 567 C C . MET A 1 73 ? 29.085 14.425 14.477 1.00 45.66 73 MET A C 1
ATOM 569 O O . MET A 1 73 ? 27.953 14.220 14.902 1.00 45.66 73 MET A O 1
ATOM 573 N N . ALA A 1 74 ? 30.172 14.329 15.240 1.00 44.47 74 ALA A N 1
ATOM 574 C CA . ALA A 1 74 ? 30.110 14.391 16.688 1.00 44.47 74 ALA A CA 1
ATOM 575 C C . ALA A 1 74 ? 29.539 15.765 17.074 1.00 44.47 74 ALA A C 1
ATOM 577 O O . ALA A 1 74 ? 30.273 16.742 17.226 1.00 44.47 74 ALA A O 1
ATOM 578 N N . MET A 1 75 ? 28.214 15.855 17.179 1.00 50.97 75 MET A N 1
ATOM 579 C CA . MET A 1 75 ? 27.528 17.012 17.740 1.00 50.97 75 MET A CA 1
ATOM 580 C C . MET A 1 75 ? 27.736 16.970 19.254 1.00 50.97 75 MET A C 1
ATOM 582 O O . MET A 1 75 ? 26.882 16.529 20.014 1.00 50.97 75 MET A O 1
ATOM 586 N N . ALA A 1 76 ? 28.923 17.394 19.689 1.00 46.38 76 ALA A N 1
ATOM 587 C CA . ALA A 1 76 ? 29.234 17.669 21.085 1.00 46.38 76 ALA A CA 1
ATOM 588 C C . ALA A 1 76 ? 28.527 18.970 21.503 1.00 46.38 76 ALA A C 1
ATOM 590 O O . ALA A 1 76 ? 29.150 20.014 21.679 1.00 46.38 76 ALA A O 1
ATOM 591 N N . GLY A 1 77 ? 27.199 18.915 21.577 1.00 52.84 77 GLY A N 1
ATOM 592 C CA . GLY A 1 77 ? 26.369 19.933 22.196 1.00 52.84 77 GLY A CA 1
ATOM 593 C C . GLY A 1 77 ? 25.895 19.405 23.538 1.00 52.84 77 GLY A C 1
ATOM 594 O O . GLY A 1 77 ? 25.044 18.526 23.576 1.00 52.84 77 GLY A O 1
ATOM 595 N N . ASP A 1 78 ? 26.453 19.942 24.620 1.00 47.94 78 ASP A N 1
ATOM 596 C CA . ASP A 1 78 ? 26.021 19.745 26.011 1.00 47.94 78 ASP A CA 1
ATOM 597 C C . ASP A 1 78 ? 24.665 20.442 26.240 1.00 47.94 78 ASP A C 1
ATOM 599 O O . ASP A 1 78 ? 24.535 21.404 26.995 1.00 47.94 78 ASP A O 1
ATOM 603 N N . GLN A 1 79 ? 23.656 20.032 25.470 1.00 57.84 79 GLN A N 1
ATOM 604 C CA . GLN A 1 79 ? 22.267 20.340 25.749 1.00 57.84 79 GLN A CA 1
ATOM 605 C C . GLN A 1 79 ? 21.742 19.178 26.573 1.00 57.84 79 GLN A C 1
ATOM 6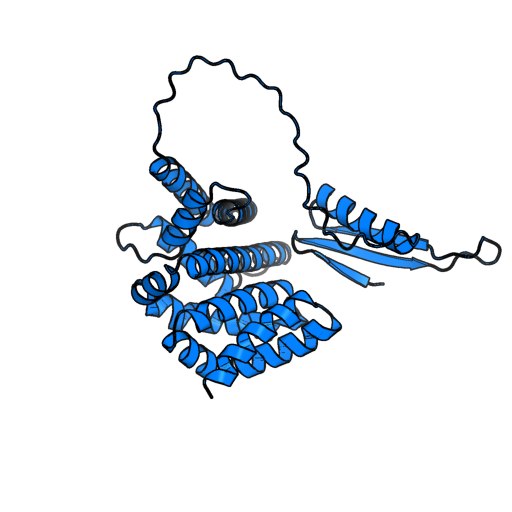07 O O . GLN A 1 79 ? 21.675 18.043 26.106 1.00 57.84 79 GLN A O 1
ATOM 612 N N . THR A 1 80 ? 21.387 19.474 27.818 1.00 51.34 80 THR A N 1
ATOM 613 C CA . THR A 1 80 ? 20.511 18.646 28.639 1.00 51.34 80 THR A CA 1
ATOM 614 C C . THR A 1 80 ? 19.215 18.413 27.864 1.00 51.34 80 THR A C 1
ATOM 616 O O . THR A 1 80 ? 18.288 19.218 27.959 1.00 51.34 80 THR A O 1
ATOM 619 N N . MET A 1 81 ? 19.185 17.366 27.039 1.00 59.59 81 MET A N 1
ATOM 620 C CA . MET A 1 81 ? 17.978 16.911 26.368 1.00 59.59 81 MET A CA 1
ATOM 621 C C . MET A 1 81 ? 17.016 16.498 27.474 1.00 59.59 81 MET A C 1
ATOM 623 O O . MET A 1 81 ? 17.340 15.638 28.295 1.00 59.59 81 MET A O 1
ATOM 627 N N . GLN A 1 82 ? 15.874 17.177 27.562 1.00 67.56 82 GLN A N 1
ATOM 628 C CA . GLN A 1 82 ? 14.757 16.613 28.303 1.00 67.56 82 GLN A CA 1
ATOM 629 C C . GLN A 1 82 ? 14.458 15.261 27.651 1.00 67.56 82 GLN A C 1
ATOM 631 O O . GLN A 1 82 ? 14.437 15.169 26.426 1.00 67.56 82 GLN A O 1
ATOM 636 N N . GLU A 1 83 ? 14.330 14.209 28.459 1.00 78.56 83 GLU A N 1
ATOM 637 C CA . GLU A 1 83 ? 13.893 12.899 27.977 1.00 78.56 83 GLU A CA 1
ATOM 638 C C . GLU A 1 83 ? 12.443 13.052 27.497 1.00 78.56 83 GLU A C 1
ATOM 640 O O . GLU A 1 83 ? 11.505 12.945 28.286 1.00 78.56 83 GLU A O 1
ATOM 645 N N . GLU 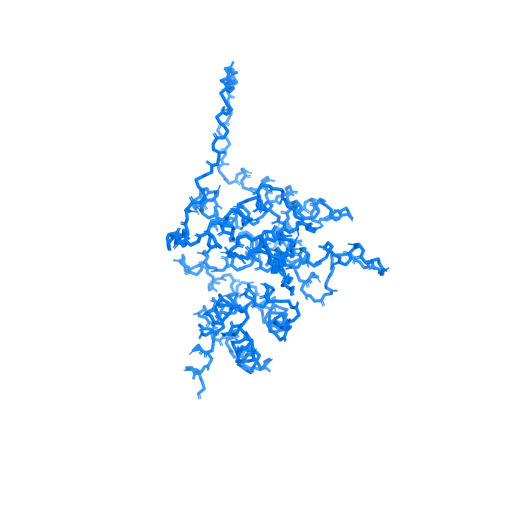A 1 84 ? 12.264 13.404 26.223 1.00 83.06 84 GLU A N 1
ATOM 646 C CA . GLU A 1 84 ? 10.969 13.331 25.552 1.00 83.06 84 GLU A CA 1
ATOM 647 C C . GLU A 1 84 ? 10.528 11.871 25.527 1.00 83.06 84 GLU A C 1
ATOM 649 O O . GLU A 1 84 ? 11.329 10.964 25.267 1.00 83.06 84 GLU A O 1
ATOM 654 N N . SER A 1 85 ? 9.258 11.628 25.847 1.00 91.50 85 SER A N 1
ATOM 655 C CA . SER A 1 85 ? 8.744 10.267 25.815 1.00 91.50 85 SER A CA 1
ATOM 656 C C . SER A 1 85 ? 8.632 9.790 24.364 1.00 91.50 85 SER A C 1
ATOM 658 O O . SER A 1 85 ? 8.369 10.572 23.451 1.00 91.50 85 SER A O 1
ATOM 660 N N . GLU A 1 86 ? 8.794 8.486 24.130 1.00 89.75 86 GLU A N 1
ATOM 661 C CA . GLU A 1 86 ? 8.596 7.901 22.793 1.00 89.75 86 GLU A CA 1
ATOM 662 C C . GLU A 1 86 ? 7.184 8.170 22.241 1.00 89.75 86 GLU A C 1
ATOM 664 O O . GLU A 1 86 ? 6.986 8.216 21.027 1.00 89.75 86 GLU A O 1
ATOM 669 N N . GLU A 1 87 ? 6.208 8.353 23.135 1.00 89.56 87 GLU A N 1
ATOM 670 C CA . GLU A 1 87 ? 4.826 8.691 22.800 1.00 89.56 87 GLU A CA 1
ATOM 671 C C . GLU A 1 87 ? 4.707 10.125 22.268 1.00 89.56 87 GLU A C 1
ATOM 673 O O . GLU A 1 87 ? 4.037 10.332 21.257 1.00 89.56 87 GLU A O 1
ATOM 678 N N . ASP A 1 88 ? 5.421 11.084 22.868 1.00 90.19 88 ASP A N 1
ATOM 679 C CA . ASP A 1 88 ? 5.463 12.474 22.395 1.00 90.19 88 ASP A CA 1
ATOM 680 C C . ASP A 1 88 ? 6.121 12.563 21.011 1.00 90.19 88 ASP A C 1
ATOM 682 O O . ASP A 1 88 ? 5.569 13.184 20.102 1.00 90.19 88 ASP A O 1
ATOM 686 N N . ILE A 1 89 ? 7.247 11.863 20.815 1.00 90.88 89 ILE A N 1
ATOM 687 C CA . ILE A 1 89 ? 7.962 11.814 19.527 1.00 90.88 89 ILE A CA 1
ATOM 688 C C . ILE A 1 89 ? 7.063 11.225 18.433 1.00 90.88 89 ILE A C 1
ATOM 690 O O . ILE A 1 89 ? 7.005 11.730 17.309 1.00 90.88 89 ILE A O 1
ATOM 694 N N . LEU A 1 90 ? 6.345 10.141 18.745 1.00 93.50 90 LEU A N 1
ATOM 695 C CA . LEU A 1 90 ? 5.408 9.528 17.810 1.00 93.50 90 LEU A CA 1
ATOM 696 C C . LEU A 1 90 ? 4.246 10.473 17.476 1.00 93.50 90 LEU A C 1
ATOM 698 O O . LEU A 1 90 ? 3.879 10.596 16.304 1.00 93.50 90 LEU A O 1
ATOM 702 N N . ALA A 1 91 ? 3.669 11.123 18.488 1.00 92.31 91 ALA A N 1
ATOM 703 C CA . ALA A 1 91 ? 2.571 12.063 18.309 1.00 92.31 91 ALA A CA 1
ATOM 704 C C . ALA A 1 91 ? 2.991 13.241 17.418 1.00 92.31 91 ALA A C 1
ATOM 706 O O . ALA A 1 91 ? 2.271 13.578 16.480 1.00 92.31 91 ALA A O 1
ATOM 707 N N . GLU A 1 92 ? 4.181 13.807 17.637 1.00 92.75 92 GLU A N 1
ATOM 708 C CA . GLU A 1 92 ? 4.728 14.883 16.807 1.00 92.75 92 GLU A CA 1
ATOM 709 C C . GLU A 1 92 ? 4.977 14.430 15.360 1.00 92.75 92 GLU A C 1
ATOM 711 O O . GLU A 1 92 ? 4.634 15.147 14.414 1.00 92.75 92 GLU A O 1
ATOM 716 N N . ALA A 1 93 ? 5.511 13.221 15.159 1.00 94.69 93 ALA A N 1
ATOM 717 C CA . ALA A 1 93 ? 5.746 12.674 13.824 1.00 94.69 93 ALA A CA 1
ATOM 718 C C . ALA A 1 93 ? 4.436 12.468 13.041 1.00 94.69 93 ALA A C 1
ATOM 720 O O . ALA A 1 93 ? 4.356 12.806 11.856 1.00 94.69 93 ALA A O 1
ATOM 721 N N . ILE A 1 94 ? 3.395 11.943 13.696 1.00 94.81 94 ILE A N 1
ATOM 722 C CA . ILE A 1 94 ? 2.069 11.768 13.086 1.00 94.81 94 ILE A CA 1
ATOM 723 C C . ILE A 1 94 ? 1.427 13.125 12.805 1.00 94.81 94 ILE A C 1
ATOM 725 O O . ILE A 1 94 ? 0.912 13.331 11.706 1.00 94.81 94 ILE A O 1
ATOM 729 N N . GLN A 1 95 ? 1.495 14.059 13.755 1.00 94.81 95 GLN A N 1
ATOM 730 C CA . GLN A 1 95 ? 0.956 15.406 13.592 1.00 94.81 95 GLN A CA 1
ATOM 731 C C . GLN A 1 95 ? 1.612 16.134 12.413 1.00 94.81 95 GLN A C 1
ATOM 733 O O . GLN A 1 95 ? 0.920 16.716 11.579 1.00 94.81 95 GLN A O 1
ATOM 738 N N . SER A 1 96 ? 2.933 16.020 12.280 1.00 95.06 96 SER A N 1
ATOM 739 C CA . SER A 1 96 ? 3.677 16.578 11.148 1.00 95.06 96 SER A CA 1
ATOM 740 C C . SER A 1 96 ? 3.214 15.982 9.817 1.00 95.06 96 SER A C 1
ATOM 742 O O . SER A 1 96 ? 3.008 16.707 8.846 1.00 95.06 96 SER A O 1
ATOM 744 N N . ALA A 1 97 ? 3.004 14.663 9.753 1.00 95.62 97 ALA A N 1
ATOM 745 C CA . ALA A 1 97 ? 2.495 14.019 8.545 1.00 95.62 97 ALA A CA 1
ATOM 746 C C . ALA A 1 97 ? 1.072 14.487 8.200 1.00 95.62 97 ALA A C 1
ATOM 748 O O . ALA A 1 97 ? 0.783 14.737 7.034 1.00 95.62 97 ALA A O 1
ATOM 749 N N . VAL A 1 98 ? 0.201 14.652 9.195 1.00 95.00 98 VAL A N 1
ATOM 750 C CA . VAL A 1 98 ? -1.169 15.161 9.018 1.00 95.00 98 VAL A CA 1
ATOM 751 C C . VAL A 1 98 ? -1.171 16.563 8.435 1.00 95.00 98 VAL A C 1
ATOM 753 O O . VAL A 1 98 ? -1.828 16.810 7.423 1.00 95.00 98 VAL A O 1
ATOM 756 N N . GLU A 1 99 ? -0.362 17.453 9.006 1.00 95.62 99 GLU A N 1
ATOM 757 C CA . GLU A 1 99 ? -0.223 18.817 8.507 1.00 95.62 99 GLU A CA 1
ATOM 758 C C . GLU A 1 99 ? 0.230 18.861 7.053 1.00 95.62 99 GLU A C 1
ATOM 760 O O . GLU A 1 99 ? -0.207 19.750 6.329 1.00 95.62 99 GLU A O 1
ATOM 765 N N . LEU A 1 100 ? 1.080 17.921 6.622 1.00 96.31 100 LEU A N 1
ATOM 766 C CA . LEU A 1 100 ? 1.545 17.804 5.240 1.00 96.31 100 LEU A CA 1
ATOM 767 C C . LEU A 1 100 ? 0.526 17.125 4.315 1.00 96.31 100 LEU A C 1
ATOM 769 O O . LEU A 1 100 ? 0.478 17.466 3.137 1.00 96.31 100 LEU A O 1
ATOM 773 N N . VAL A 1 101 ? -0.297 16.191 4.804 1.00 95.62 101 VAL A N 1
ATOM 774 C CA . VAL A 1 101 ? -1.389 15.576 4.023 1.00 95.62 101 VAL A CA 1
ATOM 775 C C . VAL A 1 101 ? -2.479 16.602 3.704 1.00 95.62 101 VAL A C 1
ATOM 777 O O . VAL A 1 101 ? -3.028 16.577 2.607 1.00 95.62 101 VAL A O 1
ATOM 780 N N . GLY A 1 102 ? -2.766 17.526 4.626 1.00 93.44 102 GLY A N 1
ATOM 781 C CA . GLY A 1 102 ? -3.764 18.584 4.431 1.00 93.44 102 GLY A CA 1
ATOM 782 C C . GLY A 1 102 ? -3.337 19.727 3.499 1.00 93.44 102 GLY A C 1
ATOM 783 O O . GLY A 1 102 ? -4.125 20.639 3.257 1.00 93.44 102 GLY A O 1
ATOM 784 N N . ARG A 1 103 ? -2.097 19.718 2.994 1.00 95.19 103 ARG A N 1
ATOM 785 C CA . ARG A 1 103 ? -1.567 20.725 2.057 1.00 95.19 103 ARG A CA 1
ATOM 786 C C . ARG A 1 103 ? -1.979 20.436 0.615 1.00 95.19 103 ARG A C 1
ATOM 788 O O . ARG A 1 103 ? -2.149 19.276 0.251 1.00 95.19 103 ARG A O 1
ATOM 795 N N . GLU A 1 104 ? -2.072 21.479 -0.208 1.00 93.88 104 GLU A N 1
ATOM 796 C CA . GLU A 1 104 ? -2.382 21.380 -1.648 1.00 93.88 104 GLU A CA 1
ATOM 797 C C . GLU A 1 104 ? -1.155 20.938 -2.473 1.00 93.88 104 GLU A C 1
ATOM 799 O O . GLU A 1 104 ? -1.273 20.440 -3.592 1.00 93.88 104 GLU A O 1
ATOM 804 N N . GLU A 1 105 ? 0.048 21.094 -1.919 1.00 94.44 105 GLU A N 1
ATOM 805 C CA . GLU A 1 105 ? 1.302 20.745 -2.574 1.00 94.44 105 GLU A CA 1
ATOM 806 C C . GLU A 1 105 ? 1.534 19.219 -2.626 1.00 94.44 105 GLU A C 1
ATOM 808 O O . GLU A 1 105 ? 1.842 18.562 -1.627 1.00 94.44 105 GLU A O 1
ATOM 813 N N . LEU A 1 106 ? 1.434 18.644 -3.830 1.00 94.12 106 LEU A N 1
ATOM 814 C CA . LEU A 1 106 ? 1.517 17.193 -4.063 1.00 94.12 106 LEU A CA 1
ATOM 815 C C . LEU A 1 106 ? 2.844 16.557 -3.624 1.00 94.12 106 LEU A C 1
ATOM 817 O O . LEU A 1 106 ? 2.865 15.398 -3.212 1.00 94.12 106 LEU A O 1
ATOM 821 N N . ASP A 1 107 ? 3.960 17.275 -3.725 1.00 95.00 107 ASP A N 1
ATOM 822 C CA . ASP A 1 107 ? 5.268 16.796 -3.275 1.00 95.00 107 ASP A CA 1
ATOM 823 C C . ASP A 1 107 ? 5.344 16.689 -1.746 1.00 95.00 107 ASP A C 1
ATOM 825 O O . ASP A 1 107 ? 5.896 15.712 -1.234 1.00 95.00 107 ASP A O 1
ATOM 829 N N . LEU A 1 108 ? 4.720 17.624 -1.021 1.00 96.06 108 LEU A N 1
ATOM 830 C CA . LEU A 1 108 ? 4.562 17.539 0.433 1.00 96.06 108 LEU A CA 1
ATOM 831 C C . LEU A 1 108 ? 3.658 16.373 0.828 1.00 96.06 108 LEU A C 1
ATOM 833 O O . LEU A 1 108 ? 3.985 15.641 1.763 1.00 96.06 108 LEU A O 1
ATOM 837 N N . ASN A 1 109 ? 2.568 16.141 0.091 1.00 96.62 109 ASN A N 1
ATOM 838 C CA . ASN A 1 109 ? 1.719 14.978 0.340 1.00 96.62 109 ASN A CA 1
ATOM 839 C C . ASN A 1 109 ? 2.502 13.669 0.133 1.00 96.62 109 ASN A C 1
ATOM 841 O O . ASN A 1 109 ? 2.397 12.751 0.947 1.00 96.62 109 ASN A O 1
ATOM 845 N N . VAL A 1 110 ? 3.316 13.573 -0.928 1.00 96.12 110 VAL A N 1
ATOM 846 C CA . VAL A 1 110 ? 4.158 12.389 -1.175 1.00 96.12 110 VAL A CA 1
ATOM 847 C C . VAL A 1 110 ? 5.134 12.188 -0.021 1.00 96.12 110 VAL A C 1
ATOM 849 O O . VAL A 1 110 ? 5.204 11.085 0.519 1.00 96.12 110 VAL A O 1
ATOM 852 N N . MET A 1 111 ? 5.810 13.252 0.417 1.00 96.44 111 MET A N 1
ATOM 853 C CA . MET A 1 111 ? 6.728 13.207 1.557 1.00 96.44 111 MET A CA 1
ATOM 854 C C . MET A 1 111 ? 6.028 12.744 2.842 1.00 96.44 111 MET A C 1
ATOM 856 O O . MET A 1 111 ? 6.593 11.953 3.604 1.00 96.44 111 MET A O 1
ATOM 860 N N . ALA A 1 112 ? 4.792 13.191 3.075 1.00 97.50 112 ALA A N 1
ATOM 861 C CA . ALA A 1 112 ? 3.997 12.784 4.228 1.00 97.50 112 ALA A CA 1
ATOM 862 C C . ALA A 1 112 ? 3.734 11.273 4.219 1.00 97.50 112 ALA A C 1
ATOM 864 O O . ALA A 1 112 ? 4.015 10.578 5.196 1.00 97.50 112 ALA A O 1
ATOM 865 N N . PHE A 1 113 ? 3.260 10.740 3.091 1.00 97.88 113 PHE A N 1
ATOM 866 C CA . PHE A 1 113 ? 2.988 9.312 2.951 1.00 97.88 113 PHE A CA 1
ATOM 867 C C . PHE A 1 113 ? 4.262 8.457 2.983 1.00 97.88 113 PHE A C 1
ATOM 869 O O . PHE A 1 113 ? 4.249 7.387 3.589 1.00 97.88 113 PHE A O 1
ATOM 876 N N . GLU A 1 114 ? 5.375 8.911 2.402 1.00 96.94 114 GLU A N 1
ATOM 877 C CA . GLU A 1 114 ? 6.671 8.224 2.513 1.00 96.94 114 GLU A CA 1
ATOM 878 C C . GLU A 1 114 ? 7.153 8.154 3.968 1.00 96.94 114 GLU A C 1
ATOM 880 O O . GLU A 1 114 ? 7.614 7.100 4.420 1.00 96.94 114 GLU A O 1
ATOM 885 N N . SER A 1 115 ? 6.986 9.248 4.715 1.00 97.31 115 SER A N 1
ATOM 886 C CA . SER A 1 115 ? 7.325 9.320 6.139 1.00 97.31 115 SER A CA 1
ATOM 887 C C . SER A 1 115 ? 6.457 8.371 6.964 1.00 97.31 115 SER A C 1
ATOM 889 O O . SER A 1 115 ? 6.986 7.607 7.768 1.00 97.31 115 SER A O 1
ATOM 891 N N . LEU A 1 116 ? 5.144 8.328 6.708 1.00 97.56 116 LEU A N 1
ATOM 892 C CA . LEU A 1 116 ? 4.233 7.378 7.356 1.00 97.56 116 LEU A CA 1
ATOM 893 C C . LEU A 1 116 ? 4.599 5.923 7.033 1.00 97.56 116 LEU A C 1
ATOM 895 O O . LEU A 1 116 ? 4.636 5.086 7.933 1.00 97.56 116 LEU A O 1
ATOM 899 N N . VAL A 1 117 ? 4.920 5.613 5.771 1.00 98.06 117 VAL A N 1
ATOM 900 C CA . VAL A 1 117 ? 5.364 4.273 5.346 1.00 98.06 117 VAL A CA 1
ATOM 901 C C . VAL A 1 117 ? 6.647 3.857 6.066 1.00 98.06 117 VAL A C 1
ATOM 903 O O . VAL A 1 117 ? 6.790 2.684 6.416 1.00 98.06 117 VAL A O 1
ATOM 906 N N . ALA A 1 118 ? 7.584 4.785 6.276 1.00 96.69 118 ALA A N 1
ATOM 907 C CA . ALA A 1 118 ? 8.798 4.519 7.039 1.00 96.69 118 ALA A CA 1
ATOM 908 C C . ALA A 1 118 ? 8.500 4.306 8.529 1.00 96.69 118 ALA A C 1
ATOM 910 O O . ALA A 1 118 ? 9.007 3.349 9.106 1.00 96.69 118 ALA A O 1
ATOM 911 N N . LEU A 1 119 ? 7.633 5.139 9.109 1.00 96.94 119 LEU A N 1
ATOM 912 C CA . LEU A 1 119 ? 7.270 5.109 10.524 1.00 96.94 119 LEU A CA 1
ATOM 913 C C . LEU A 1 119 ? 6.600 3.789 10.935 1.00 96.94 119 LEU A C 1
ATOM 915 O O . LEU A 1 119 ? 6.840 3.297 12.032 1.00 96.94 119 LEU A O 1
ATOM 919 N N . VAL A 1 120 ? 5.788 3.185 10.058 1.00 97.56 120 VAL A N 1
ATOM 920 C CA . VAL A 1 120 ? 5.121 1.895 10.332 1.00 97.56 120 VAL A CA 1
ATOM 921 C C . VAL A 1 120 ? 5.993 0.664 10.054 1.00 97.56 120 VAL A C 1
ATOM 923 O O . VAL A 1 120 ? 5.551 -0.466 10.283 1.00 97.56 120 VAL A O 1
ATOM 926 N N . ASP A 1 121 ? 7.207 0.849 9.531 1.00 95.38 121 ASP A N 1
ATOM 927 C CA . ASP A 1 121 ? 8.106 -0.238 9.149 1.00 95.38 121 ASP A CA 1
ATOM 928 C C . ASP A 1 121 ? 9.064 -0.594 10.304 1.00 95.38 121 ASP A C 1
ATOM 930 O O . ASP A 1 121 ? 9.976 0.181 10.604 1.00 95.38 121 ASP A O 1
ATOM 934 N N . PRO A 1 122 ? 8.934 -1.781 10.931 1.00 94.19 122 PRO A N 1
ATOM 935 C CA . PRO A 1 122 ? 9.772 -2.174 12.067 1.00 94.19 122 PRO A CA 1
ATOM 936 C C . PRO A 1 122 ? 11.250 -2.403 11.703 1.00 94.19 122 PRO A C 1
ATOM 938 O O . PRO A 1 122 ? 12.057 -2.662 12.593 1.00 94.19 122 PRO A O 1
ATOM 941 N N . LEU A 1 123 ? 11.614 -2.358 10.414 1.00 92.19 123 LEU A N 1
ATOM 942 C CA . LEU A 1 123 ? 13.009 -2.386 9.961 1.00 92.19 123 LEU A CA 1
ATOM 943 C C . LEU A 1 123 ? 13.620 -0.984 9.830 1.00 92.19 123 LEU A C 1
ATOM 945 O O . LEU A 1 123 ? 14.842 -0.855 9.803 1.00 92.19 123 LEU A O 1
ATOM 949 N N . LYS A 1 124 ? 12.788 0.059 9.718 1.00 91.38 124 LYS A N 1
ATOM 950 C CA . LYS A 1 124 ? 13.221 1.461 9.584 1.00 91.38 124 LYS A CA 1
ATOM 951 C C . LYS A 1 124 ? 13.029 2.262 10.869 1.00 91.38 124 LYS A C 1
ATOM 953 O O . LYS A 1 124 ? 13.699 3.270 11.068 1.00 91.38 124 LYS A O 1
ATOM 958 N N . THR A 1 125 ? 12.133 1.810 11.736 1.00 93.00 125 THR A N 1
ATOM 959 C CA . THR A 1 125 ? 11.797 2.434 13.014 1.00 93.00 125 THR A CA 1
ATOM 960 C C . THR A 1 125 ? 11.778 1.373 14.114 1.00 93.00 125 THR A C 1
ATOM 962 O O . THR A 1 125 ? 11.653 0.181 13.835 1.00 93.00 125 THR A O 1
ATOM 965 N N . MET A 1 126 ? 11.921 1.785 15.379 1.00 92.88 126 MET A N 1
ATOM 966 C CA . MET A 1 126 ? 11.848 0.861 16.514 1.00 92.88 126 MET A CA 1
ATOM 967 C C . MET A 1 126 ? 10.518 0.083 16.494 1.00 92.88 126 MET A C 1
ATOM 969 O O . MET A 1 126 ? 9.470 0.706 16.313 1.00 92.88 126 MET A O 1
ATOM 973 N N . PRO A 1 127 ? 10.518 -1.252 16.691 1.00 94.88 127 PRO A N 1
ATOM 974 C CA . PRO A 1 127 ? 9.320 -2.076 16.518 1.00 94.88 127 PRO A CA 1
ATOM 975 C C . PRO A 1 127 ? 8.099 -1.634 17.335 1.00 94.88 127 PRO A C 1
ATOM 977 O O . PRO A 1 127 ? 6.975 -1.736 16.842 1.00 94.88 127 PRO A O 1
ATOM 980 N N . ASP A 1 128 ? 8.309 -1.139 18.557 1.00 94.69 128 ASP A N 1
ATOM 981 C CA . ASP A 1 128 ? 7.223 -0.682 19.430 1.00 94.69 128 ASP A CA 1
ATOM 982 C C . ASP A 1 128 ? 6.635 0.656 18.955 1.00 94.69 128 ASP A C 1
ATOM 984 O O . ASP A 1 128 ? 5.412 0.781 18.865 1.00 94.69 128 ASP A O 1
ATOM 988 N N . ILE A 1 129 ? 7.482 1.603 18.526 1.00 95.62 129 ILE A N 1
ATOM 989 C CA . ILE A 1 129 ? 7.043 2.850 17.877 1.00 95.62 129 ILE A CA 1
ATOM 990 C C . ILE A 1 129 ? 6.282 2.535 16.588 1.00 95.62 129 ILE A C 1
ATOM 992 O O . ILE A 1 129 ? 5.186 3.050 16.388 1.00 95.62 129 ILE A O 1
ATOM 996 N N . ALA A 1 130 ? 6.806 1.641 15.746 1.00 96.56 130 ALA A N 1
ATOM 997 C CA . ALA A 1 130 ? 6.153 1.257 14.497 1.00 96.56 130 ALA A CA 1
ATOM 998 C C . ALA A 1 130 ? 4.771 0.633 14.738 1.00 96.56 130 ALA A C 1
ATOM 1000 O O . ALA A 1 130 ? 3.807 0.946 14.036 1.00 96.56 130 ALA A O 1
ATOM 1001 N N . LEU A 1 131 ? 4.643 -0.228 15.753 1.00 96.50 131 LEU A N 1
ATOM 1002 C CA . LEU A 1 131 ? 3.360 -0.811 16.137 1.00 96.50 131 LEU A CA 1
ATOM 1003 C C . LEU A 1 131 ? 2.387 0.245 16.676 1.00 96.50 131 LEU A C 1
ATOM 1005 O O . LEU A 1 131 ? 1.199 0.195 16.356 1.00 96.50 131 LEU A O 1
ATOM 1009 N N . ASN A 1 132 ? 2.864 1.183 17.491 1.00 95.19 132 ASN A N 1
ATOM 1010 C CA . ASN A 1 132 ? 2.027 2.258 18.014 1.00 95.19 132 ASN A CA 1
ATOM 1011 C C . ASN A 1 132 ? 1.576 3.201 16.893 1.00 95.19 132 ASN A C 1
ATOM 1013 O O . ASN A 1 132 ? 0.389 3.496 16.818 1.00 95.19 132 ASN A O 1
ATOM 1017 N N . ALA A 1 133 ? 2.449 3.535 15.939 1.00 96.06 133 ALA A N 1
ATOM 1018 C CA . ALA A 1 133 ? 2.082 4.278 14.734 1.00 96.06 133 ALA A CA 1
ATOM 1019 C C . ALA A 1 133 ? 0.978 3.567 13.935 1.00 96.06 133 ALA A C 1
ATOM 1021 O O . ALA A 1 133 ? -0.011 4.185 13.542 1.00 96.06 133 ALA A O 1
ATOM 1022 N N . CYS A 1 134 ? 1.104 2.246 13.748 1.00 96.62 134 CYS A N 1
ATOM 1023 C CA . CYS A 1 134 ? 0.074 1.435 13.094 1.00 96.62 134 CYS A CA 1
ATOM 1024 C C . CYS A 1 134 ? -1.279 1.539 13.806 1.00 96.62 134 CYS A C 1
ATOM 1026 O O . CYS A 1 134 ? -2.307 1.713 13.152 1.00 96.62 134 CYS A O 1
ATOM 1028 N N . LYS A 1 135 ? -1.279 1.440 15.143 1.00 94.75 135 LYS A N 1
ATOM 1029 C CA . LYS A 1 135 ? -2.497 1.579 15.946 1.00 94.75 135 LYS A CA 1
ATOM 1030 C C . LYS A 1 135 ? -3.093 2.968 15.779 1.00 94.75 135 LYS A C 1
ATOM 1032 O O . LYS A 1 135 ? -4.273 3.040 15.474 1.00 94.75 135 LYS A O 1
ATOM 1037 N N . THR A 1 136 ? -2.306 4.034 15.905 1.00 93.88 136 THR A N 1
ATOM 1038 C CA . THR A 1 136 ? -2.804 5.412 15.793 1.00 93.88 136 THR A CA 1
ATOM 1039 C C . THR A 1 136 ? -3.443 5.673 14.430 1.00 93.88 136 THR A C 1
ATOM 1041 O O . THR A 1 136 ? -4.561 6.170 14.371 1.00 93.88 136 THR A O 1
ATOM 1044 N N . ILE A 1 137 ? -2.813 5.248 13.330 1.00 94.25 137 ILE A N 1
ATOM 1045 C CA . ILE A 1 137 ? -3.347 5.448 11.969 1.00 94.25 137 ILE A CA 1
ATOM 1046 C C . ILE A 1 137 ? -4.721 4.777 11.786 1.00 94.25 137 ILE A C 1
ATOM 1048 O O . ILE A 1 137 ? -5.616 5.330 11.142 1.00 94.25 137 ILE A O 1
ATOM 1052 N N . VAL A 1 138 ? -4.916 3.583 12.351 1.00 92.50 138 VAL A N 1
ATOM 1053 C CA . VAL A 1 138 ? -6.135 2.785 12.139 1.00 92.50 138 VAL A CA 1
ATOM 1054 C C . VAL A 1 138 ? -7.210 3.043 13.202 1.00 92.50 138 VAL A C 1
ATOM 1056 O O . VAL A 1 138 ? -8.401 2.943 12.899 1.00 92.50 138 VAL A O 1
ATOM 1059 N N . ALA A 1 139 ? -6.815 3.379 14.431 1.00 85.12 139 ALA A N 1
ATOM 1060 C CA . ALA A 1 139 ? -7.707 3.493 15.578 1.00 85.12 139 ALA A CA 1
ATOM 1061 C C . ALA A 1 139 ? -8.714 4.634 15.420 1.00 85.12 139 ALA A C 1
ATOM 1063 O O . ALA A 1 139 ? -8.371 5.769 15.085 1.00 85.12 139 ALA A O 1
ATOM 1064 N N . ASN A 1 140 ? -9.973 4.340 15.730 1.00 75.06 140 ASN A N 1
ATOM 1065 C CA . ASN A 1 140 ? -11.043 5.325 15.772 1.00 75.06 140 ASN A CA 1
ATOM 1066 C C . ASN A 1 140 ? -11.085 6.021 17.138 1.00 75.06 140 ASN A C 1
ATOM 1068 O O . ASN A 1 140 ? -12.083 5.939 17.854 1.00 75.06 140 ASN A O 1
ATOM 1072 N N . ASP A 1 141 ? -9.985 6.665 17.537 1.00 75.69 141 ASP A N 1
ATOM 1073 C CA . ASP A 1 141 ? -10.043 7.518 18.719 1.00 75.69 141 ASP A CA 1
ATOM 1074 C C . ASP A 1 141 ? -10.766 8.815 18.352 1.00 75.69 141 ASP A C 1
ATOM 1076 O O . ASP A 1 141 ? -10.228 9.697 17.692 1.00 75.69 141 ASP A O 1
ATOM 1080 N N . THR A 1 142 ? -12.021 8.921 18.788 1.00 59.91 142 THR A N 1
ATOM 1081 C CA . THR A 1 142 ? -12.884 10.098 18.590 1.00 59.91 142 THR A CA 1
ATOM 1082 C C . THR A 1 142 ? -12.292 11.416 19.101 1.00 59.91 142 THR A C 1
ATOM 1084 O O . THR A 1 142 ? -12.832 12.477 18.790 1.00 59.91 142 THR A O 1
ATOM 1087 N N . LYS A 1 143 ? -11.226 11.372 19.909 1.00 70.94 143 LYS A N 1
ATOM 1088 C CA . LYS A 1 143 ? -10.541 12.568 20.410 1.00 70.94 143 LYS A CA 1
ATOM 1089 C C . LYS A 1 143 ? -9.366 13.002 19.543 1.00 70.94 143 LYS A C 1
ATOM 1091 O O . LYS A 1 143 ? -8.955 14.153 19.664 1.00 70.94 143 LYS A O 1
ATOM 1096 N N . ASP A 1 144 ? -8.847 12.117 18.699 1.00 73.38 144 ASP A N 1
ATOM 1097 C CA . ASP A 1 144 ? -7.686 12.386 17.862 1.00 73.38 144 ASP A CA 1
ATOM 1098 C C . ASP A 1 144 ? -8.128 12.701 16.424 1.00 73.38 144 ASP A C 1
ATOM 1100 O O . ASP A 1 144 ? -8.457 11.821 15.621 1.00 73.38 144 ASP A O 1
ATOM 1104 N N . THR A 1 145 ? -8.163 13.994 16.101 1.00 78.00 145 THR A N 1
ATOM 1105 C CA . THR A 1 145 ? -8.486 14.492 14.756 1.00 78.00 145 THR A CA 1
ATOM 1106 C C . THR A 1 145 ? -7.454 14.056 13.719 1.00 78.00 145 THR A C 1
ATOM 1108 O O . THR A 1 145 ? -7.805 13.810 12.565 1.00 78.00 145 THR A O 1
ATOM 1111 N N . SER A 1 146 ? -6.203 13.876 14.137 1.00 82.38 146 SER A N 1
ATOM 1112 C CA . SER A 1 146 ? -5.052 13.685 13.260 1.00 82.38 146 SER A CA 1
ATOM 1113 C C . SER A 1 146 ? -5.112 12.323 12.555 1.00 82.38 146 SER A C 1
ATOM 1115 O O . SER A 1 146 ? -4.986 12.226 11.331 1.00 82.38 146 SER A O 1
ATOM 1117 N N . ALA A 1 147 ? -5.448 11.256 13.284 1.00 82.56 147 ALA A N 1
ATOM 1118 C CA . ALA A 1 147 ? -5.649 9.929 12.697 1.00 82.56 147 ALA A CA 1
ATOM 1119 C C . ALA A 1 147 ? -6.826 9.872 11.701 1.00 82.56 147 ALA A C 1
ATOM 1121 O O . ALA A 1 147 ? -6.769 9.171 10.683 1.00 82.56 147 ALA A O 1
ATOM 1122 N N . SER A 1 148 ? -7.902 10.614 11.981 1.00 89.62 148 SER A N 1
ATOM 1123 C CA . SER A 1 148 ? -9.071 10.677 11.101 1.00 89.62 148 SER A CA 1
ATOM 1124 C C . SER A 1 148 ? -8.744 11.340 9.762 1.00 89.62 148 SER A C 1
ATOM 1126 O O . SER A 1 148 ? -9.251 10.899 8.730 1.00 89.62 148 SER A O 1
ATOM 1128 N N . GLU A 1 149 ? -7.883 12.359 9.755 1.00 92.12 149 GLU A N 1
ATOM 1129 C CA . GLU A 1 149 ? -7.446 13.043 8.534 1.00 92.12 149 GLU A CA 1
ATOM 1130 C C . GLU A 1 149 ? -6.610 12.127 7.634 1.00 92.12 149 GLU A C 1
ATOM 1132 O O . GLU A 1 149 ? -6.889 12.036 6.438 1.00 92.12 149 GLU A O 1
ATOM 1137 N N . ILE A 1 150 ? -5.678 11.346 8.199 1.00 94.56 150 ILE A N 1
ATOM 1138 C CA . ILE A 1 150 ? -4.918 10.340 7.431 1.00 94.56 150 ILE A CA 1
ATOM 1139 C C . ILE A 1 150 ? -5.870 9.327 6.789 1.00 94.56 150 ILE A C 1
ATOM 1141 O O . ILE A 1 150 ? -5.772 9.053 5.592 1.00 94.56 150 ILE A O 1
ATOM 1145 N N . ARG A 1 151 ? -6.826 8.778 7.553 1.00 93.88 151 ARG A N 1
ATOM 1146 C CA . ARG A 1 151 ? -7.815 7.826 7.013 1.00 93.88 151 ARG A CA 1
ATOM 1147 C C . ARG A 1 151 ? -8.707 8.455 5.950 1.00 93.88 151 ARG A C 1
ATOM 1149 O O . ARG A 1 151 ? -9.032 7.784 4.970 1.00 93.88 151 ARG A O 1
ATOM 1156 N N . GLY A 1 152 ? -9.093 9.716 6.137 1.00 94.50 152 GLY A N 1
ATOM 1157 C CA . GLY A 1 152 ? -9.830 10.503 5.154 1.00 94.50 152 GLY A CA 1
ATOM 1158 C C . GLY A 1 152 ? -9.049 10.642 3.850 1.00 94.50 152 GLY A C 1
ATOM 1159 O O . GLY A 1 152 ? -9.582 10.318 2.790 1.00 94.50 152 GLY A O 1
ATOM 1160 N N . GLY A 1 153 ? -7.769 11.011 3.937 1.00 95.75 153 GLY A N 1
ATOM 1161 C CA . GLY A 1 153 ? -6.867 11.120 2.791 1.00 95.75 153 GLY A CA 1
ATOM 1162 C C . GLY A 1 153 ? -6.651 9.786 2.074 1.00 95.75 153 GLY A C 1
ATOM 1163 O O . GLY A 1 153 ? -6.768 9.709 0.853 1.00 95.75 153 GLY A O 1
ATOM 1164 N N . ILE A 1 154 ? -6.434 8.698 2.821 1.00 97.31 154 ILE A N 1
ATOM 1165 C CA . ILE A 1 154 ? -6.362 7.340 2.261 1.00 97.31 154 ILE A CA 1
ATOM 1166 C C . ILE A 1 154 ? -7.666 6.999 1.528 1.00 97.31 154 ILE A C 1
ATOM 1168 O O . ILE A 1 154 ? -7.634 6.554 0.383 1.00 97.31 154 ILE A O 1
ATOM 1172 N N . ALA A 1 155 ? -8.825 7.226 2.149 1.00 96.25 155 ALA A N 1
ATOM 1173 C CA . ALA A 1 155 ? -10.115 6.931 1.535 1.00 96.25 155 ALA A CA 1
ATOM 1174 C C . ALA A 1 155 ? -10.376 7.773 0.272 1.00 96.25 155 ALA A C 1
ATOM 1176 O O . ALA A 1 155 ? -10.925 7.252 -0.701 1.00 96.25 155 ALA A O 1
ATOM 1177 N N . ALA A 1 156 ? -9.975 9.047 0.267 1.00 96.06 156 ALA A N 1
ATOM 1178 C CA . ALA A 1 156 ? -10.053 9.925 -0.899 1.00 96.06 156 ALA A CA 1
ATOM 1179 C C . ALA A 1 156 ? -9.161 9.412 -2.042 1.00 96.06 156 ALA A C 1
ATOM 1181 O O . ALA A 1 156 ? -9.650 9.189 -3.149 1.00 96.06 156 ALA A O 1
ATOM 1182 N N . LEU A 1 157 ? -7.898 9.082 -1.757 1.00 96.88 157 LEU A N 1
ATOM 1183 C CA . LEU A 1 157 ? -6.967 8.519 -2.740 1.00 96.88 157 LEU A CA 1
ATOM 1184 C C . LEU A 1 157 ? -7.456 7.196 -3.329 1.00 96.88 157 LEU A C 1
ATOM 1186 O O . LEU A 1 157 ? -7.331 6.961 -4.531 1.00 96.88 157 LEU A O 1
ATOM 1190 N N . LEU A 1 158 ? -8.018 6.313 -2.505 1.00 96.75 158 LEU A N 1
ATOM 1191 C CA . LEU A 1 158 ? -8.484 5.019 -2.985 1.00 96.75 158 LEU A CA 1
ATOM 1192 C C . LEU A 1 158 ? -9.724 5.145 -3.879 1.00 96.75 158 LEU A C 1
ATOM 1194 O O . LEU A 1 158 ? -9.736 4.521 -4.945 1.00 96.75 158 LEU A O 1
ATOM 1198 N N . ARG A 1 159 ? -10.710 5.965 -3.481 1.00 94.62 159 ARG A N 1
ATOM 1199 C CA . ARG A 1 159 ? -11.995 6.130 -4.188 1.00 94.62 159 ARG A CA 1
ATOM 1200 C C . ARG A 1 159 ? -11.920 7.088 -5.371 1.00 94.62 159 ARG A C 1
ATOM 1202 O O . ARG A 1 159 ? -12.369 6.752 -6.460 1.00 94.62 159 ARG A O 1
ATOM 1209 N N . ASN A 1 160 ? -11.354 8.269 -5.151 1.00 93.44 160 ASN A N 1
ATOM 1210 C CA . ASN A 1 160 ? -11.355 9.362 -6.122 1.00 93.44 160 ASN A CA 1
ATOM 1211 C C . ASN A 1 160 ? -10.060 9.389 -6.938 1.00 93.44 160 ASN A C 1
ATOM 1213 O O . ASN A 1 160 ? -9.999 10.009 -7.994 1.00 93.44 160 ASN A O 1
ATOM 1217 N N . GLY A 1 161 ? -9.009 8.720 -6.454 1.00 93.69 161 GLY A N 1
ATOM 1218 C CA . GLY A 1 161 ? -7.691 8.794 -7.069 1.00 93.69 161 GLY A CA 1
ATOM 1219 C C . GLY A 1 161 ? -6.955 10.098 -6.775 1.00 93.69 161 GLY A C 1
ATOM 1220 O O . GLY A 1 161 ? -5.895 10.289 -7.349 1.00 93.69 161 GLY A O 1
ATOM 1221 N N . SER A 1 162 ? -7.471 10.978 -5.910 1.00 94.56 162 SER A N 1
ATOM 1222 C CA . SER A 1 162 ? -6.800 12.216 -5.502 1.00 94.56 162 SER A CA 1
ATOM 1223 C C . SER A 1 162 ? -7.173 12.625 -4.075 1.00 94.56 162 SER A C 1
ATOM 1225 O O . SER A 1 162 ? -8.194 12.175 -3.549 1.00 94.56 162 SER A O 1
ATOM 1227 N N . LEU A 1 163 ? -6.318 13.441 -3.451 1.00 92.69 163 LEU A N 1
ATOM 1228 C CA . LEU A 1 163 ? -6.579 14.099 -2.165 1.00 92.69 163 LEU A CA 1
ATOM 1229 C C . LEU A 1 163 ? -7.423 15.367 -2.327 1.00 92.69 163 LEU A C 1
ATOM 1231 O O . LEU A 1 163 ? -8.195 15.691 -1.430 1.00 92.69 163 LEU A O 1
ATOM 1235 N N . HIS A 1 164 ? -7.289 16.036 -3.472 1.00 90.50 164 HIS A N 1
ATOM 1236 C CA . HIS A 1 164 ? -7.918 17.318 -3.776 1.00 90.50 164 HIS A CA 1
ATOM 1237 C C . HIS A 1 164 ? -8.834 17.156 -4.991 1.00 90.50 164 HIS A C 1
ATOM 1239 O O . HIS A 1 164 ? -8.587 16.305 -5.847 1.00 90.50 164 HIS A O 1
ATOM 1245 N N . ASP A 1 165 ? -9.890 17.961 -5.089 1.00 84.88 165 ASP A N 1
ATOM 1246 C CA . ASP A 1 165 ? -10.884 17.891 -6.176 1.00 84.88 165 ASP A CA 1
ATOM 1247 C C . ASP A 1 165 ? -10.370 18.497 -7.508 1.00 84.88 165 ASP A C 1
ATOM 1249 O O . ASP A 1 165 ? -11.123 19.095 -8.278 1.00 84.88 165 ASP A O 1
ATOM 1253 N N . ASP A 1 166 ? -9.074 18.355 -7.797 1.00 77.75 166 ASP A N 1
ATOM 1254 C CA . ASP A 1 166 ? -8.425 18.983 -8.945 1.00 77.75 166 ASP A CA 1
ATOM 1255 C C . ASP A 1 166 ? -8.643 18.188 -10.240 1.00 77.75 166 ASP A C 1
ATOM 1257 O O . ASP A 1 166 ? -8.163 17.063 -10.423 1.00 77.75 166 ASP A O 1
ATOM 1261 N N . GLU A 1 167 ? -9.327 18.807 -11.202 1.00 72.25 167 GLU A N 1
ATOM 1262 C CA . GLU A 1 167 ? -9.521 18.243 -12.535 1.00 72.25 167 GLU A CA 1
ATOM 1263 C C . GLU A 1 167 ? -8.326 18.551 -13.464 1.00 72.25 167 GLU A C 1
ATOM 1265 O O . GLU A 1 167 ? -8.111 19.684 -13.893 1.00 72.25 167 GLU A O 1
ATOM 1270 N N . GLY A 1 168 ? -7.614 17.507 -13.908 1.00 62.09 168 GLY A N 1
ATOM 1271 C CA . GLY A 1 168 ? -7.245 17.425 -15.329 1.00 62.09 168 GLY A CA 1
ATOM 1272 C C . GLY A 1 168 ? -5.807 17.713 -15.783 1.00 62.09 168 GLY A C 1
ATOM 1273 O O . GLY A 1 168 ? -5.607 17.813 -16.995 1.00 62.09 168 GLY A O 1
ATOM 1274 N N . ASP A 1 169 ? -4.794 17.777 -14.913 1.00 83.19 169 ASP A N 1
ATOM 1275 C CA . ASP A 1 169 ? -3.387 17.774 -15.369 1.00 83.19 169 ASP A CA 1
ATOM 1276 C C . ASP A 1 169 ? -2.785 16.353 -15.345 1.00 83.19 169 ASP A C 1
ATOM 1278 O O . ASP A 1 169 ? -2.862 15.622 -14.355 1.00 83.19 169 ASP A O 1
ATOM 1282 N N . ALA A 1 170 ? -2.140 15.954 -16.445 1.00 81.81 170 ALA A N 1
ATOM 1283 C CA . ALA A 1 170 ? -1.418 14.688 -16.548 1.00 81.81 170 ALA A CA 1
ATOM 1284 C C . ALA A 1 170 ? -0.265 14.581 -15.534 1.00 81.81 170 ALA A C 1
ATOM 1286 O O . ALA A 1 170 ? 0.024 13.483 -15.059 1.00 81.81 170 ALA A O 1
ATOM 1287 N N . ILE A 1 171 ? 0.384 15.699 -15.183 1.00 82.12 171 ILE A N 1
ATOM 1288 C CA . ILE A 1 171 ? 1.422 15.719 -14.143 1.00 82.12 171 ILE A CA 1
ATOM 1289 C C . ILE A 1 171 ? 0.797 15.401 -12.782 1.00 82.12 171 ILE A C 1
ATOM 1291 O O . ILE A 1 171 ? 1.317 14.549 -12.064 1.00 82.12 171 ILE A O 1
ATOM 1295 N N . ILE A 1 172 ? -0.343 16.019 -12.462 1.00 87.94 172 ILE A N 1
ATOM 1296 C CA . ILE A 1 172 ? -1.087 15.779 -11.217 1.00 87.94 172 ILE A CA 1
ATOM 1297 C C . ILE A 1 172 ? -1.517 14.309 -11.131 1.00 87.94 172 ILE A C 1
ATOM 1299 O O . ILE A 1 172 ? -1.316 13.665 -10.103 1.00 87.94 172 ILE A O 1
ATOM 1303 N N . SER A 1 173 ? -1.998 13.729 -12.238 1.00 89.56 173 SER A N 1
ATOM 1304 C CA . SER A 1 173 ? -2.323 12.297 -12.316 1.00 89.56 173 SER A CA 1
ATOM 1305 C C . SER A 1 173 ? -1.135 11.402 -11.941 1.00 89.56 173 SER A C 1
ATOM 1307 O O . SER A 1 173 ? -1.304 10.415 -11.230 1.00 89.56 173 SER A O 1
ATOM 1309 N N . ASP A 1 174 ? 0.071 11.744 -12.390 1.00 89.00 174 ASP A N 1
ATOM 1310 C CA . ASP A 1 174 ? 1.297 10.977 -12.146 1.00 89.00 174 ASP A CA 1
ATOM 1311 C C . ASP A 1 174 ? 1.764 11.029 -10.675 1.00 89.00 174 ASP A C 1
ATOM 1313 O O . ASP A 1 174 ? 2.514 10.144 -10.249 1.00 89.00 174 ASP A O 1
ATOM 1317 N N . PHE A 1 175 ? 1.379 12.065 -9.920 1.00 92.06 175 PHE A N 1
ATOM 1318 C CA . PHE A 1 175 ? 1.603 12.192 -8.471 1.00 92.06 175 PHE A CA 1
ATOM 1319 C C . PHE A 1 175 ? 0.520 11.473 -7.675 1.00 92.06 175 PHE A C 1
ATOM 1321 O O . PHE A 1 175 ? 0.826 10.715 -6.760 1.00 92.06 175 PHE A O 1
ATOM 1328 N N . ASN A 1 176 ? -0.734 11.655 -8.071 1.00 93.88 176 ASN A N 1
ATOM 1329 C CA . ASN A 1 176 ? -1.890 10.966 -7.512 1.00 93.88 176 ASN A CA 1
ATOM 1330 C C . ASN A 1 176 ? -1.748 9.435 -7.585 1.00 93.88 176 ASN A C 1
ATOM 1332 O O . ASN A 1 176 ? -2.068 8.729 -6.630 1.00 93.88 176 ASN A O 1
ATOM 1336 N N . GLU A 1 177 ? -1.190 8.911 -8.682 1.00 93.56 177 GLU A N 1
ATOM 1337 C CA . GLU A 1 177 ? -0.807 7.498 -8.796 1.00 93.56 177 GLU A CA 1
ATOM 1338 C C . GLU A 1 177 ? 0.201 7.071 -7.725 1.00 93.56 177 GLU A C 1
ATOM 1340 O O . GLU A 1 177 ? 0.017 6.040 -7.077 1.00 93.56 177 GLU A O 1
ATOM 1345 N N . THR A 1 178 ? 1.255 7.866 -7.521 1.00 94.94 178 THR A N 1
ATOM 1346 C CA . THR A 1 178 ? 2.259 7.612 -6.482 1.00 94.94 178 THR A CA 1
ATOM 1347 C C . THR A 1 178 ? 1.629 7.659 -5.092 1.00 94.94 178 THR A C 1
ATOM 1349 O O . THR A 1 178 ? 1.860 6.766 -4.284 1.00 94.94 178 THR A O 1
ATOM 1352 N N . LEU A 1 179 ? 0.785 8.652 -4.814 1.00 96.69 179 LEU A N 1
ATOM 1353 C CA . LEU A 1 179 ? 0.093 8.788 -3.533 1.00 96.69 179 LEU A CA 1
ATOM 1354 C C . LEU A 1 179 ? -0.824 7.597 -3.251 1.00 96.69 179 LEU A C 1
ATOM 1356 O O . LEU A 1 179 ? -0.763 7.023 -2.165 1.00 96.69 179 LEU A O 1
ATOM 1360 N N . LYS A 1 180 ? -1.633 7.172 -4.230 1.00 97.31 180 LYS A N 1
ATOM 1361 C CA . LYS A 1 180 ? -2.512 6.003 -4.087 1.00 97.31 180 LYS A CA 1
ATOM 1362 C C . LYS A 1 180 ? -1.712 4.736 -3.784 1.00 97.31 180 LYS A C 1
ATOM 1364 O O . LYS A 1 180 ? -2.083 3.974 -2.890 1.00 97.31 180 LYS A O 1
ATOM 1369 N N . ASN A 1 181 ? -0.604 4.520 -4.487 1.00 97.06 181 ASN A N 1
ATOM 1370 C CA . ASN A 1 181 ? 0.235 3.353 -4.249 1.00 97.06 181 ASN A CA 1
ATOM 1371 C C . ASN A 1 181 ? 0.951 3.415 -2.883 1.00 97.06 181 ASN A C 1
ATOM 1373 O O . ASN A 1 181 ? 0.984 2.405 -2.178 1.00 97.06 181 ASN A O 1
ATOM 1377 N N . LEU A 1 182 ? 1.426 4.590 -2.446 1.00 97.69 182 LEU A N 1
ATOM 1378 C CA . LEU A 1 182 ? 1.972 4.787 -1.097 1.00 97.69 182 LEU A CA 1
ATOM 1379 C C . LEU A 1 182 ? 0.921 4.546 -0.008 1.00 97.69 182 LEU A C 1
ATOM 1381 O O . LEU A 1 182 ? 1.225 3.887 0.982 1.00 97.69 182 LEU A O 1
ATOM 1385 N N . ALA A 1 183 ? -0.317 5.007 -0.198 1.00 98.31 183 ALA A N 1
ATOM 1386 C CA . ALA A 1 183 ? -1.418 4.761 0.731 1.00 98.31 183 ALA A CA 1
ATOM 1387 C C . ALA A 1 183 ? -1.731 3.259 0.864 1.00 98.31 183 ALA A C 1
ATOM 1389 O O . ALA A 1 183 ? -1.900 2.753 1.973 1.00 98.31 183 ALA A O 1
ATOM 1390 N N . LEU A 1 184 ? -1.743 2.514 -0.247 1.00 98.56 184 LEU A N 1
ATOM 1391 C CA . LEU A 1 184 ? -1.899 1.055 -0.221 1.00 98.56 184 LEU A CA 1
ATOM 1392 C C . LEU A 1 184 ? -0.705 0.353 0.446 1.00 98.56 184 LEU A C 1
ATOM 1394 O O . LEU A 1 184 ? -0.898 -0.592 1.211 1.00 98.56 184 LEU A O 1
ATOM 1398 N N . CYS A 1 185 ? 0.521 0.817 0.191 1.00 98.12 185 CYS A N 1
ATOM 1399 C CA . CYS A 1 185 ? 1.734 0.307 0.835 1.00 98.12 185 CYS A CA 1
ATOM 1400 C C . CYS A 1 185 ? 1.702 0.529 2.356 1.00 98.12 185 CYS A C 1
ATOM 1402 O O . CYS A 1 185 ? 1.989 -0.397 3.119 1.00 98.12 185 CYS A O 1
ATOM 1404 N N . LEU A 1 186 ? 1.293 1.729 2.785 1.00 98.31 186 LEU A N 1
ATOM 1405 C CA . LEU A 1 186 ? 1.087 2.094 4.184 1.00 98.31 186 LEU A CA 1
ATOM 1406 C C . LEU A 1 186 ? 0.117 1.114 4.844 1.00 98.31 186 LEU A C 1
ATOM 1408 O O . LEU A 1 186 ? 0.499 0.433 5.792 1.00 98.31 186 LEU A O 1
ATOM 1412 N N . LEU A 1 187 ? -1.086 0.955 4.283 1.00 98.38 187 LEU A N 1
ATOM 1413 C CA . LEU A 1 187 ? -2.090 0.023 4.802 1.00 98.38 187 LEU A CA 1
ATOM 1414 C C . LEU A 1 187 ? -1.585 -1.425 4.852 1.00 98.38 187 LEU A C 1
ATOM 1416 O O . LEU A 1 187 ? -1.791 -2.112 5.851 1.00 98.38 187 LEU A O 1
ATOM 1420 N N . SER A 1 188 ? -0.891 -1.887 3.808 1.00 98.19 188 SER A N 1
ATOM 1421 C CA . SER A 1 188 ? -0.354 -3.251 3.742 1.00 98.19 188 SER A CA 1
ATOM 1422 C C . SER A 1 188 ? 0.625 -3.523 4.887 1.00 98.19 188 SER A C 1
ATOM 1424 O O . SER A 1 188 ? 0.466 -4.504 5.625 1.00 98.19 188 SER A O 1
ATOM 1426 N N . LYS A 1 189 ? 1.590 -2.616 5.100 1.00 97.81 189 LYS A N 1
ATOM 1427 C CA . LYS A 1 189 ? 2.551 -2.690 6.212 1.00 97.81 189 LYS A CA 1
ATOM 1428 C C . LYS A 1 189 ? 1.852 -2.597 7.565 1.00 97.81 189 LYS A C 1
ATOM 1430 O O . LYS A 1 189 ? 2.120 -3.421 8.441 1.00 97.81 189 LYS A O 1
ATOM 1435 N N . THR A 1 190 ? 0.925 -1.654 7.714 1.00 98.00 190 THR A N 1
ATOM 1436 C CA . THR A 1 190 ? 0.149 -1.453 8.937 1.00 98.00 190 THR A CA 1
ATOM 1437 C C . THR A 1 190 ? -0.619 -2.714 9.330 1.00 98.00 190 THR A C 1
ATOM 1439 O O . THR A 1 190 ? -0.461 -3.209 10.446 1.00 98.00 190 THR A O 1
ATOM 1442 N N . PHE A 1 191 ? -1.387 -3.308 8.413 1.00 97.88 191 PHE A N 1
ATOM 1443 C CA . PHE A 1 191 ? -2.161 -4.515 8.708 1.00 97.88 191 PHE A CA 1
ATOM 1444 C C . PHE A 1 191 ? -1.281 -5.735 8.952 1.00 97.88 191 PHE A C 1
ATOM 1446 O O . PHE A 1 191 ? -1.584 -6.516 9.852 1.00 97.88 191 PHE A O 1
ATOM 1453 N N . ALA A 1 192 ? -0.177 -5.892 8.218 1.00 96.88 192 ALA A N 1
ATOM 1454 C CA . ALA A 1 192 ? 0.768 -6.975 8.471 1.00 96.88 192 ALA A CA 1
ATOM 1455 C C . ALA A 1 192 ? 1.368 -6.877 9.885 1.00 96.88 192 ALA A C 1
ATOM 1457 O O . ALA A 1 192 ? 1.433 -7.877 10.605 1.00 96.88 192 ALA A O 1
ATOM 1458 N N . ASN A 1 193 ? 1.761 -5.672 10.310 1.00 96.19 193 ASN A N 1
ATOM 1459 C CA . ASN A 1 193 ? 2.334 -5.444 11.633 1.00 96.19 193 ASN A CA 1
ATOM 1460 C C . ASN A 1 193 ? 1.293 -5.679 12.747 1.00 96.19 193 ASN A C 1
ATOM 1462 O O . ASN A 1 193 ? 1.551 -6.414 13.703 1.00 96.19 193 ASN A O 1
ATOM 1466 N N . MET A 1 194 ? 0.074 -5.150 12.586 1.00 96.69 194 MET A N 1
ATOM 1467 C CA . MET A 1 194 ? -1.009 -5.321 13.564 1.00 96.69 194 MET A CA 1
ATOM 1468 C C . MET A 1 194 ? -1.511 -6.766 13.671 1.00 96.69 194 MET A C 1
ATOM 1470 O O . MET A 1 194 ? -1.782 -7.234 14.779 1.00 96.69 194 MET A O 1
ATOM 1474 N N . LEU A 1 195 ? -1.608 -7.497 12.553 1.00 95.25 195 LEU A N 1
ATOM 1475 C CA . LEU A 1 195 ? -2.032 -8.901 12.541 1.00 95.25 195 LEU A CA 1
ATOM 1476 C C . LEU A 1 195 ? -1.043 -9.782 13.317 1.00 95.25 195 LEU A C 1
ATOM 1478 O O . LEU A 1 195 ? -1.448 -10.597 14.145 1.00 95.25 195 LEU A O 1
ATOM 1482 N N . ASN A 1 196 ? 0.263 -9.569 13.126 1.00 91.88 196 ASN A N 1
ATOM 1483 C CA . ASN A 1 196 ? 1.307 -10.303 13.851 1.00 91.88 196 ASN A CA 1
ATOM 1484 C C . ASN A 1 196 ? 1.245 -10.082 15.371 1.00 91.88 196 ASN A C 1
ATOM 1486 O O . ASN A 1 196 ? 1.652 -10.949 16.147 1.00 91.88 196 ASN A O 1
ATOM 1490 N N . LYS A 1 197 ? 0.726 -8.928 15.801 1.00 92.00 197 LYS A N 1
ATOM 1491 C CA . LYS A 1 197 ? 0.593 -8.532 17.209 1.00 92.00 197 LYS A CA 1
ATOM 1492 C C . LYS A 1 197 ? -0.822 -8.724 17.766 1.00 92.00 197 LYS A C 1
ATOM 1494 O O . LYS A 1 197 ? -1.037 -8.418 18.936 1.00 92.00 197 LYS A O 1
ATOM 1499 N N . ARG A 1 198 ? -1.754 -9.276 16.971 1.00 92.62 198 ARG A N 1
ATOM 1500 C CA . ARG A 1 198 ? -3.157 -9.553 17.345 1.00 92.62 198 ARG A CA 1
ATOM 1501 C C . ARG A 1 198 ? -3.907 -8.327 17.871 1.00 92.62 198 ARG A C 1
ATOM 1503 O O . ARG A 1 198 ? -4.648 -8.414 18.847 1.00 92.62 198 ARG A O 1
ATOM 1510 N N . CYS A 1 199 ? -3.655 -7.168 17.267 1.00 94.44 199 CYS A N 1
ATOM 1511 C CA . CYS A 1 199 ? -4.373 -5.932 17.583 1.00 94.44 199 CYS A CA 1
ATOM 1512 C C . CYS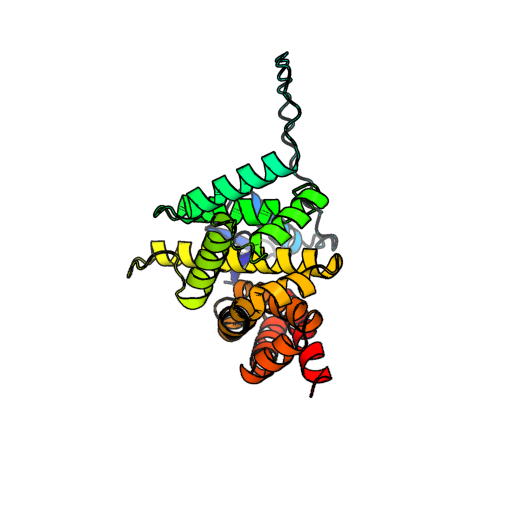 A 1 199 ? -5.198 -5.401 16.404 1.00 94.44 199 CYS A C 1
ATOM 1514 O O . CYS A 1 199 ? -5.826 -4.351 16.523 1.00 94.44 199 CYS A O 1
ATOM 1516 N N . LEU A 1 200 ? -5.206 -6.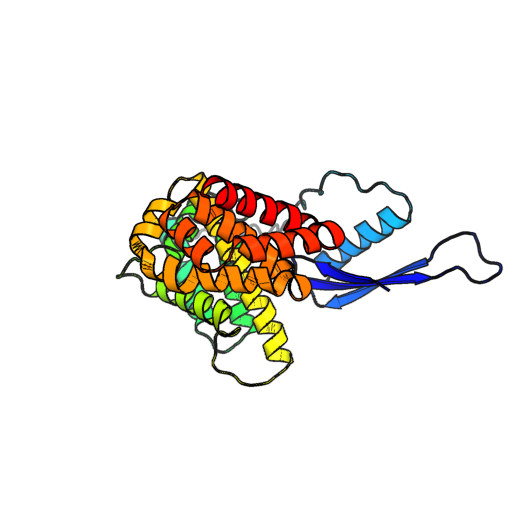112 15.270 1.00 95.44 200 LEU A N 1
ATOM 1517 C CA . LEU A 1 200 ? -5.990 -5.737 14.095 1.00 95.44 200 LEU A CA 1
ATOM 1518 C C . LEU A 1 200 ? -7.491 -5.952 14.334 1.00 95.44 200 LEU A C 1
ATOM 1520 O O . LEU A 1 200 ? -8.301 -5.132 13.922 1.00 95.44 200 LEU A O 1
ATOM 1524 N N . GLU A 1 201 ? -7.861 -7.012 15.051 1.00 95.56 201 GLU A N 1
ATOM 1525 C CA . GLU A 1 201 ? -9.249 -7.366 15.348 1.00 95.56 201 GLU A CA 1
ATOM 1526 C C . GLU A 1 201 ? -9.961 -6.281 16.163 1.00 95.56 201 GLU A C 1
ATOM 1528 O O . GLU A 1 201 ? -11.084 -5.906 15.836 1.00 95.56 201 GLU A O 1
ATOM 1533 N N . THR A 1 202 ? -9.294 -5.741 17.188 1.00 94.31 202 THR A N 1
ATOM 1534 C CA . THR A 1 202 ? -9.823 -4.636 18.003 1.00 94.31 202 THR A CA 1
ATOM 1535 C C . THR A 1 202 ? -10.032 -3.386 17.156 1.00 94.31 202 THR A C 1
ATOM 1537 O O . THR A 1 202 ? -11.108 -2.801 17.180 1.00 94.31 202 THR A O 1
ATOM 1540 N N . ALA A 1 203 ? -9.055 -3.033 16.319 1.00 93.50 203 ALA A N 1
ATOM 1541 C CA . ALA A 1 203 ? -9.164 -1.863 15.454 1.00 93.50 203 ALA A CA 1
ATOM 1542 C C . ALA A 1 203 ? -10.304 -1.988 14.423 1.00 93.50 203 ALA A C 1
ATOM 1544 O O . ALA A 1 203 ? -10.981 -1.004 14.129 1.00 93.50 203 ALA A O 1
ATOM 1545 N N . ILE A 1 204 ? -10.555 -3.199 13.905 1.00 95.50 204 ILE A N 1
ATOM 1546 C CA . ILE A 1 204 ? -11.702 -3.476 13.026 1.00 95.50 204 ILE A CA 1
ATOM 1547 C C . ILE A 1 204 ? -13.025 -3.297 13.776 1.00 95.50 204 ILE A C 1
ATOM 1549 O O . ILE A 1 204 ? -13.963 -2.737 13.216 1.00 95.50 204 ILE A O 1
ATOM 1553 N N . GLN A 1 205 ? -13.117 -3.758 15.025 1.00 94.06 205 GLN A N 1
ATOM 1554 C CA . GLN A 1 205 ? -14.330 -3.606 15.836 1.00 94.06 205 GLN A CA 1
ATOM 1555 C C . GLN A 1 205 ? -14.641 -2.131 16.116 1.00 94.06 205 GLN A C 1
ATOM 1557 O O . GLN A 1 205 ? -15.783 -1.707 15.940 1.00 94.06 205 GLN A O 1
ATOM 1562 N N . ASP A 1 206 ? -13.622 -1.347 16.468 1.00 91.44 206 ASP A N 1
ATOM 1563 C CA . ASP A 1 206 ? -13.766 0.072 16.814 1.00 91.44 206 ASP A CA 1
ATOM 1564 C C . ASP A 1 206 ? -14.132 0.959 15.607 1.00 91.44 206 ASP A C 1
ATOM 1566 O O . ASP A 1 206 ? -14.668 2.058 15.773 1.00 91.44 206 ASP A O 1
ATOM 1570 N N . ASN A 1 207 ? -13.855 0.495 14.382 1.00 90.81 207 ASN A N 1
ATOM 1571 C CA . ASN A 1 207 ? -14.060 1.263 13.150 1.00 90.81 207 ASN A CA 1
ATOM 1572 C C . ASN A 1 207 ? -14.727 0.463 12.017 1.00 90.81 207 ASN A C 1
ATOM 1574 O O . ASN A 1 207 ? -14.371 0.601 10.844 1.00 90.81 207 ASN A O 1
ATOM 1578 N N . SER A 1 208 ? -15.669 -0.415 12.362 1.00 94.12 208 SER A N 1
ATOM 1579 C CA . SER A 1 208 ? -16.224 -1.399 11.419 1.00 94.12 208 SER A CA 1
ATOM 1580 C C . SER A 1 208 ? -16.789 -0.796 10.124 1.00 94.12 208 SER A C 1
ATOM 1582 O O . SER A 1 208 ? -16.546 -1.354 9.057 1.00 94.12 208 SER A O 1
ATOM 1584 N N . GLU A 1 209 ? -17.459 0.359 10.192 1.00 94.56 209 GLU A N 1
ATOM 1585 C CA . GLU A 1 209 ? -18.037 1.059 9.032 1.00 94.56 209 GLU A CA 1
ATOM 1586 C C . GLU A 1 209 ? -16.964 1.457 8.006 1.00 94.56 209 GLU A C 1
ATOM 1588 O O . GLU A 1 209 ? -17.089 1.167 6.816 1.00 94.56 209 GLU A O 1
ATOM 1593 N N . TRP A 1 210 ? -15.846 2.042 8.452 1.00 94.88 210 TRP A N 1
ATOM 1594 C CA . TRP A 1 210 ? -14.762 2.421 7.542 1.00 94.88 210 TRP A CA 1
ATOM 1595 C C . TRP A 1 210 ? -14.155 1.200 6.843 1.00 94.88 210 TRP A C 1
ATOM 1597 O O . TRP A 1 210 ? -13.879 1.243 5.642 1.00 94.88 210 TRP A O 1
ATOM 1607 N N . PHE A 1 211 ? -13.995 0.082 7.557 1.00 97.12 211 PHE A N 1
ATOM 1608 C CA . PHE A 1 211 ? -13.488 -1.149 6.955 1.00 97.12 211 PHE A CA 1
ATOM 1609 C C . PHE A 1 211 ? -14.475 -1.768 5.957 1.00 97.12 211 PHE A C 1
ATOM 1611 O O . PHE A 1 211 ? -14.083 -2.080 4.831 1.00 97.12 211 PHE A O 1
ATOM 1618 N N . LEU A 1 212 ? -15.734 -1.950 6.358 1.00 97.56 212 LEU A N 1
ATOM 1619 C CA . LEU A 1 212 ? -16.756 -2.654 5.578 1.00 97.56 212 LEU A CA 1
ATOM 1620 C C . LEU A 1 212 ? -17.231 -1.851 4.364 1.00 97.56 212 LEU A C 1
ATOM 1622 O O . LEU A 1 212 ? -17.362 -2.406 3.270 1.00 97.56 212 LEU A O 1
ATOM 1626 N N . ASP A 1 213 ? -17.475 -0.556 4.547 1.00 96.81 213 ASP A N 1
ATOM 1627 C CA . ASP A 1 213 ? -18.196 0.250 3.560 1.00 96.81 213 ASP A CA 1
ATOM 1628 C C . ASP A 1 213 ? -17.262 1.097 2.701 1.00 96.81 213 ASP A C 1
ATOM 1630 O O . ASP A 1 213 ? -17.601 1.449 1.572 1.00 96.81 213 ASP A O 1
ATOM 1634 N N . THR A 1 214 ? -16.059 1.397 3.199 1.00 96.50 214 THR A N 1
ATOM 1635 C CA . THR A 1 214 ? -15.065 2.176 2.450 1.00 96.50 214 THR A CA 1
ATOM 1636 C C . THR A 1 214 ? -13.898 1.318 1.987 1.00 96.50 214 THR A C 1
ATOM 1638 O O . THR A 1 214 ? -13.600 1.277 0.790 1.00 96.50 214 THR A O 1
ATOM 1641 N N . LEU A 1 215 ? -13.216 0.640 2.909 1.00 97.75 215 LEU A N 1
ATOM 1642 C CA . LEU A 1 215 ? -11.925 0.044 2.600 1.00 97.75 215 LEU A CA 1
ATOM 1643 C C . LEU A 1 215 ? -12.049 -1.225 1.752 1.00 97.75 215 LEU A C 1
ATOM 1645 O O . LEU A 1 215 ? -11.406 -1.298 0.708 1.00 97.75 215 LEU A O 1
ATOM 1649 N N . ILE A 1 216 ? -12.874 -2.200 2.151 1.00 98.50 216 ILE A N 1
ATOM 1650 C CA . ILE A 1 216 ? -13.022 -3.466 1.410 1.00 98.50 216 ILE A CA 1
ATOM 1651 C C . ILE A 1 216 ? -13.405 -3.233 -0.065 1.00 98.50 216 ILE A C 1
ATOM 1653 O O . ILE A 1 216 ? -12.669 -3.730 -0.924 1.00 98.50 216 ILE A O 1
ATOM 1657 N N . PRO A 1 217 ? -14.445 -2.441 -0.404 1.00 98.62 217 PRO A N 1
ATOM 1658 C CA . PRO A 1 217 ? -14.787 -2.176 -1.803 1.00 98.62 217 PRO A CA 1
ATOM 1659 C C . PRO A 1 217 ? -13.630 -1.540 -2.582 1.00 98.62 217 PRO A C 1
ATOM 1661 O O . PRO A 1 217 ? -13.325 -1.949 -3.701 1.00 98.62 217 PRO A O 1
ATOM 1664 N N . SER A 1 218 ? -12.928 -0.589 -1.959 1.00 98.50 218 SER A N 1
ATOM 1665 C CA . SER A 1 218 ? -11.807 0.113 -2.589 1.00 98.50 218 SER A CA 1
ATOM 1666 C C . SER A 1 218 ? -10.602 -0.797 -2.848 1.00 98.50 218 SER A C 1
ATOM 1668 O O . SER A 1 218 ? -9.936 -0.678 -3.877 1.00 98.50 218 SER A O 1
ATOM 1670 N N . LEU A 1 219 ? -10.310 -1.724 -1.929 1.00 98.62 219 LEU A N 1
ATOM 1671 C CA . LEU A 1 219 ? -9.248 -2.712 -2.113 1.00 98.62 219 LEU A CA 1
ATOM 1672 C C . LEU A 1 219 ? -9.598 -3.692 -3.236 1.00 98.62 219 LEU A C 1
ATOM 1674 O O . LEU A 1 219 ? -8.748 -3.982 -4.074 1.00 98.62 219 LEU A O 1
ATOM 1678 N N . VAL A 1 220 ? -10.844 -4.172 -3.291 1.00 98.69 220 VAL A N 1
ATOM 1679 C CA . VAL A 1 220 ? -11.300 -5.066 -4.365 1.00 98.69 220 VAL A CA 1
ATOM 1680 C C . VAL A 1 220 ? -11.217 -4.375 -5.728 1.00 98.69 220 VAL A C 1
ATOM 1682 O O . VAL A 1 220 ? -10.741 -4.984 -6.686 1.00 98.69 220 VAL A O 1
ATOM 1685 N N . ASP A 1 221 ? -11.605 -3.101 -5.823 1.00 98.38 221 ASP A N 1
ATOM 1686 C CA . ASP A 1 221 ? -11.438 -2.306 -7.045 1.00 98.38 221 ASP A CA 1
ATOM 1687 C C . ASP A 1 221 ? -9.961 -2.170 -7.459 1.00 98.38 221 ASP A C 1
ATOM 1689 O O . ASP A 1 221 ? -9.604 -2.390 -8.619 1.00 98.38 221 ASP A O 1
ATOM 1693 N N . ALA A 1 222 ? -9.061 -1.912 -6.505 1.00 98.31 222 ALA A N 1
ATOM 1694 C CA . ALA A 1 222 ? -7.626 -1.867 -6.782 1.00 98.31 222 ALA A CA 1
ATOM 1695 C C . ALA A 1 222 ? -7.085 -3.212 -7.309 1.00 98.31 222 ALA A C 1
ATOM 1697 O O . ALA A 1 222 ? -6.270 -3.217 -8.233 1.00 98.31 222 ALA A O 1
ATOM 1698 N N . VAL A 1 223 ? -7.565 -4.352 -6.790 1.00 98.62 223 VAL A N 1
ATOM 1699 C CA . VAL A 1 223 ? -7.199 -5.686 -7.305 1.00 98.62 223 VAL A CA 1
ATOM 1700 C C . VAL A 1 223 ? -7.725 -5.913 -8.726 1.00 98.62 223 VAL A C 1
ATOM 1702 O O . VAL A 1 223 ? -6.979 -6.416 -9.569 1.00 98.62 223 VAL A O 1
ATOM 1705 N N . LYS A 1 224 ? -8.963 -5.500 -9.036 1.00 98.50 224 LYS A N 1
ATOM 1706 C CA . LYS A 1 224 ? -9.546 -5.615 -10.392 1.00 98.50 224 LYS A CA 1
ATOM 1707 C C . LYS A 1 224 ? -8.690 -4.909 -11.453 1.00 98.50 224 LYS A C 1
ATOM 1709 O O . LYS A 1 224 ? -8.596 -5.372 -12.588 1.00 98.50 224 LYS A O 1
ATOM 1714 N N . ASN A 1 225 ? -7.988 -3.847 -11.064 1.00 97.38 225 ASN A N 1
ATOM 1715 C CA . ASN A 1 225 ? -7.111 -3.062 -11.933 1.00 97.38 225 ASN A CA 1
ATOM 1716 C C . ASN A 1 225 ? -5.668 -3.611 -12.053 1.00 97.38 225 ASN A C 1
ATOM 1718 O O . ASN A 1 225 ? -4.769 -2.904 -12.511 1.00 97.38 225 ASN A O 1
ATOM 1722 N N . ALA A 1 226 ? -5.418 -4.878 -11.694 1.00 97.75 226 ALA A N 1
ATOM 1723 C CA . ALA A 1 226 ? -4.084 -5.496 -11.683 1.00 97.75 226 ALA A CA 1
ATOM 1724 C C . ALA A 1 226 ? -3.291 -5.406 -12.998 1.00 97.75 226 ALA A C 1
ATOM 1726 O O . ALA A 1 226 ? -2.062 -5.339 -12.968 1.00 97.75 226 ALA A O 1
ATOM 1727 N N . LYS A 1 227 ? -3.970 -5.417 -14.152 1.00 96.56 227 LYS A N 1
ATOM 1728 C CA . LYS A 1 227 ? -3.312 -5.349 -15.470 1.00 96.56 227 LYS A CA 1
ATOM 1729 C C . LYS A 1 227 ? -2.676 -3.985 -15.724 1.00 96.56 227 LYS A C 1
ATOM 1731 O O . LYS A 1 227 ? -1.596 -3.915 -16.310 1.00 96.56 227 LYS A O 1
ATOM 1736 N N . ASP A 1 228 ? -3.342 -2.929 -15.273 1.00 95.88 228 ASP A N 1
ATOM 1737 C CA . ASP A 1 228 ? -2.910 -1.549 -15.473 1.00 95.88 228 ASP A CA 1
ATOM 1738 C C . ASP A 1 228 ? -2.006 -1.083 -14.328 1.00 95.88 228 ASP A C 1
ATOM 1740 O O . ASP A 1 228 ? -1.005 -0.399 -14.556 1.00 95.88 228 ASP A O 1
ATOM 1744 N N . ARG A 1 229 ? -2.323 -1.495 -13.093 1.00 95.75 229 ARG A N 1
ATOM 1745 C CA . ARG A 1 229 ? -1.627 -1.092 -11.865 1.00 95.75 229 ARG A CA 1
ATOM 1746 C C . ARG A 1 229 ? -1.284 -2.303 -10.984 1.00 95.75 229 ARG A C 1
ATOM 1748 O O . ARG A 1 229 ? -1.888 -2.506 -9.931 1.00 95.75 229 ARG A O 1
ATOM 1755 N N . PRO A 1 230 ? -0.281 -3.113 -11.370 1.00 95.88 230 PRO A N 1
ATOM 1756 C CA . PRO A 1 230 ? 0.052 -4.346 -10.653 1.00 95.88 230 PRO A CA 1
ATOM 1757 C C . PRO A 1 230 ? 0.563 -4.130 -9.225 1.00 95.88 230 PRO A C 1
ATOM 1759 O O . PRO A 1 230 ? 0.347 -4.986 -8.371 1.00 95.88 230 PRO A O 1
ATOM 1762 N N . HIS A 1 231 ? 1.220 -2.999 -8.956 1.00 95.69 231 HIS A N 1
ATOM 1763 C CA . HIS A 1 231 ? 1.720 -2.666 -7.617 1.00 95.69 231 HIS A CA 1
ATOM 1764 C C . HIS A 1 231 ? 0.587 -2.281 -6.662 1.00 95.69 231 HIS A C 1
ATOM 1766 O O . HIS A 1 231 ? 0.598 -2.698 -5.507 1.00 95.69 231 HIS A O 1
ATOM 1772 N N . ASP A 1 232 ? -0.424 -1.558 -7.150 1.00 98.00 232 ASP A N 1
ATOM 1773 C CA . ASP A 1 232 ? -1.632 -1.252 -6.373 1.00 98.00 232 ASP A CA 1
ATOM 1774 C C . ASP A 1 232 ? -2.363 -2.548 -6.030 1.00 98.00 232 ASP A C 1
ATOM 1776 O O . ASP A 1 232 ? -2.667 -2.808 -4.868 1.00 98.00 232 ASP A O 1
ATOM 1780 N N . ALA A 1 233 ? -2.569 -3.407 -7.033 1.00 98.31 233 ALA A N 1
ATOM 1781 C CA . ALA A 1 233 ? -3.199 -4.705 -6.837 1.00 98.31 233 ALA A CA 1
ATOM 1782 C C . ALA A 1 233 ? -2.404 -5.607 -5.882 1.00 98.31 233 ALA A C 1
ATOM 1784 O O . ALA A 1 233 ? -3.015 -6.349 -5.115 1.00 98.31 233 ALA A O 1
ATOM 1785 N N . LEU A 1 234 ? -1.066 -5.544 -5.890 1.00 98.38 234 LEU A N 1
ATOM 1786 C CA . LEU A 1 234 ? -0.217 -6.294 -4.959 1.00 98.38 234 LEU A CA 1
ATOM 1787 C C . LEU A 1 234 ? -0.518 -5.881 -3.518 1.00 98.38 234 LEU A C 1
ATOM 1789 O O . LEU A 1 234 ? -0.899 -6.725 -2.706 1.00 98.38 234 LEU A O 1
ATOM 1793 N N . TYR A 1 235 ? -0.380 -4.590 -3.215 1.00 98.50 235 TYR A N 1
ATOM 1794 C CA . TYR A 1 235 ? -0.601 -4.090 -1.863 1.00 98.50 235 TYR A CA 1
ATOM 1795 C C . TYR A 1 235 ? -2.056 -4.260 -1.426 1.00 98.50 235 TYR A C 1
ATOM 1797 O O . TYR A 1 235 ? -2.302 -4.644 -0.283 1.00 98.50 235 TYR A O 1
ATOM 1805 N N . ALA A 1 236 ? -3.017 -4.062 -2.332 1.00 98.69 236 ALA A N 1
ATOM 1806 C CA . ALA A 1 236 ? -4.427 -4.298 -2.048 1.00 98.69 236 ALA A CA 1
ATOM 1807 C C . ALA A 1 236 ? -4.726 -5.777 -1.750 1.00 98.69 236 ALA A C 1
ATOM 1809 O O . ALA A 1 236 ? -5.469 -6.075 -0.816 1.00 98.69 236 ALA A O 1
ATOM 1810 N N . SER A 1 237 ? -4.100 -6.709 -2.477 1.00 98.69 237 SER A N 1
ATOM 1811 C CA . SER A 1 237 ? -4.239 -8.153 -2.235 1.00 98.69 237 SER A CA 1
ATOM 1812 C C . SER A 1 237 ? -3.645 -8.575 -0.889 1.00 98.69 237 SER A C 1
ATOM 1814 O O . SER A 1 237 ? -4.240 -9.397 -0.185 1.00 98.69 237 SER A O 1
ATOM 1816 N N . ASP A 1 238 ? -2.498 -8.009 -0.500 1.00 98.25 238 ASP A N 1
ATOM 1817 C CA . ASP A 1 238 ? -1.917 -8.241 0.828 1.00 98.25 238 ASP A CA 1
ATOM 1818 C C . ASP A 1 238 ? -2.798 -7.637 1.938 1.00 98.25 238 ASP A C 1
ATOM 1820 O O . ASP A 1 238 ? -3.038 -8.299 2.951 1.00 98.25 238 ASP A O 1
ATOM 1824 N N . CYS A 1 239 ? -3.356 -6.434 1.732 1.00 98.56 239 CYS A N 1
ATOM 1825 C CA . CYS A 1 239 ? -4.321 -5.831 2.657 1.00 98.56 239 CYS A CA 1
ATOM 1826 C C . CYS A 1 239 ? -5.538 -6.736 2.857 1.00 98.56 239 CYS A C 1
ATOM 1828 O O . CYS A 1 239 ? -5.854 -7.082 3.995 1.00 98.56 239 CYS A O 1
ATOM 1830 N N . LEU A 1 240 ? -6.185 -7.163 1.765 1.00 98.50 240 LEU A N 1
ATOM 1831 C CA . LEU A 1 240 ? -7.322 -8.084 1.815 1.00 98.50 240 LEU A CA 1
ATOM 1832 C C . LEU A 1 240 ? -6.938 -9.353 2.574 1.00 98.50 240 LEU A C 1
ATOM 1834 O O . LEU A 1 240 ? -7.577 -9.691 3.560 1.00 98.50 240 LEU A O 1
ATOM 1838 N N . SER A 1 241 ? -5.839 -10.009 2.206 1.00 98.12 241 SER A N 1
ATOM 1839 C CA . SER A 1 241 ? -5.398 -11.243 2.868 1.00 98.12 241 SER A CA 1
ATOM 1840 C C . SER A 1 241 ? -5.243 -11.097 4.387 1.00 98.12 241 SER A C 1
ATOM 1842 O O . SER A 1 241 ? -5.614 -12.008 5.128 1.00 98.12 241 SER A O 1
ATOM 1844 N N . ASN A 1 242 ? -4.714 -9.966 4.864 1.00 97.94 242 ASN A N 1
ATOM 1845 C CA . ASN A 1 242 ? -4.567 -9.701 6.296 1.00 97.94 242 ASN A CA 1
ATOM 1846 C C . ASN A 1 242 ? -5.914 -9.407 6.977 1.00 97.94 242 ASN A C 1
ATOM 1848 O O . ASN A 1 242 ? -6.172 -9.920 8.065 1.00 97.94 242 ASN A O 1
ATOM 1852 N N . LEU A 1 243 ? -6.792 -8.639 6.327 1.00 97.81 243 LEU A N 1
ATOM 1853 C CA . LEU A 1 243 ? -8.115 -8.286 6.849 1.00 97.81 243 LEU A CA 1
ATOM 1854 C C . LEU A 1 243 ? -9.062 -9.492 6.928 1.00 97.81 243 LEU A C 1
ATOM 1856 O O . LEU A 1 243 ? -9.712 -9.695 7.954 1.00 97.81 243 LEU A O 1
ATOM 1860 N N . LEU A 1 244 ? -9.096 -10.331 5.888 1.00 97.56 244 LEU A N 1
ATOM 1861 C CA . LEU A 1 244 ? -9.936 -11.536 5.836 1.00 97.56 244 LEU A CA 1
ATOM 1862 C C . LEU A 1 244 ? -9.552 -12.550 6.924 1.00 97.56 244 LEU A C 1
ATOM 1864 O O . LEU A 1 244 ? -10.407 -13.268 7.437 1.00 97.56 244 LEU A O 1
ATOM 1868 N N . ARG A 1 245 ? -8.269 -12.593 7.309 1.00 96.56 245 ARG A N 1
ATOM 1869 C CA . ARG A 1 245 ? -7.781 -13.420 8.426 1.00 96.56 245 ARG A CA 1
ATOM 1870 C C . ARG A 1 245 ? -8.228 -12.899 9.787 1.00 96.56 245 ARG A C 1
ATOM 1872 O O . ARG A 1 245 ? -8.414 -13.700 10.698 1.00 96.56 245 ARG A O 1
ATOM 1879 N N . ALA A 1 246 ? -8.360 -11.583 9.926 1.00 96.88 246 ALA A N 1
ATOM 1880 C CA . ALA A 1 246 ? -8.689 -10.936 11.189 1.00 96.88 246 ALA A CA 1
ATOM 1881 C C . ALA A 1 246 ? -10.199 -10.930 11.483 1.00 96.88 246 ALA A C 1
ATOM 1883 O O . ALA A 1 246 ? -10.592 -10.986 12.645 1.00 96.88 246 ALA A O 1
ATOM 1884 N N . SER A 1 247 ? -11.065 -10.868 10.462 1.00 97.00 247 SER A N 1
ATOM 1885 C CA . SER A 1 247 ? -12.513 -10.735 10.677 1.00 97.00 247 SER A CA 1
ATOM 1886 C C . SER A 1 247 ? -13.369 -11.468 9.643 1.00 97.00 247 SER A C 1
ATOM 1888 O O . SER A 1 247 ? -13.228 -11.282 8.435 1.00 97.00 247 SER A O 1
ATOM 1890 N N . LYS A 1 248 ? -14.341 -12.246 10.143 1.00 96.75 248 LYS A N 1
ATOM 1891 C CA . LYS A 1 248 ? -15.343 -12.945 9.320 1.00 96.75 248 LYS A CA 1
ATOM 1892 C C . LYS A 1 248 ? -16.340 -11.998 8.655 1.00 96.75 248 LYS A C 1
ATOM 1894 O O . LYS A 1 248 ? -16.823 -12.313 7.573 1.00 96.75 248 LYS A O 1
ATOM 1899 N N . ASP A 1 249 ? -16.633 -10.858 9.275 1.00 97.62 249 ASP A N 1
ATOM 1900 C CA . ASP A 1 249 ? -17.550 -9.872 8.696 1.00 97.62 249 ASP A CA 1
ATOM 1901 C C . ASP A 1 249 ? -16.914 -9.209 7.471 1.00 97.62 249 ASP A C 1
ATOM 1903 O O . ASP A 1 249 ? -17.563 -9.061 6.438 1.00 97.62 249 ASP A O 1
ATOM 1907 N N . LEU A 1 250 ? -15.608 -8.913 7.546 1.00 97.81 250 LEU A N 1
ATOM 1908 C CA . LEU A 1 250 ? -14.840 -8.435 6.393 1.00 97.81 250 LEU A CA 1
ATOM 1909 C C . LEU A 1 250 ? -14.739 -9.501 5.303 1.00 97.81 250 LEU A C 1
ATOM 1911 O O . LEU A 1 250 ? -14.788 -9.166 4.123 1.00 97.81 250 LEU A O 1
ATOM 1915 N N . LEU A 1 251 ? -14.636 -10.776 5.692 1.00 97.50 251 LEU A N 1
ATOM 1916 C CA . LEU A 1 251 ? -14.655 -11.892 4.752 1.00 97.50 251 LEU A CA 1
ATOM 1917 C C . LEU A 1 251 ? -15.964 -11.948 3.974 1.00 97.50 251 LEU A C 1
ATOM 1919 O O . LEU A 1 251 ? -15.943 -11.903 2.746 1.00 97.50 251 LEU A O 1
ATOM 1923 N N . LYS A 1 252 ? -17.094 -11.948 4.681 1.00 97.94 252 LYS A N 1
ATOM 1924 C CA . LYS A 1 252 ? -18.416 -11.909 4.058 1.00 97.94 252 LYS A CA 1
ATOM 1925 C C . LYS A 1 252 ? -18.570 -10.693 3.138 1.00 97.94 252 LYS A C 1
ATOM 1927 O O . LYS A 1 252 ? -19.038 -10.830 2.014 1.00 97.94 252 LYS A O 1
ATOM 1932 N N . ARG A 1 253 ? -18.137 -9.511 3.586 1.00 98.06 253 ARG A N 1
ATOM 1933 C CA . ARG A 1 253 ? -18.209 -8.286 2.780 1.00 98.06 253 ARG A CA 1
ATOM 1934 C C . ARG A 1 253 ? -17.360 -8.371 1.511 1.00 98.06 253 ARG A C 1
ATOM 1936 O O . ARG A 1 253 ? -17.791 -7.913 0.461 1.00 98.06 253 ARG A O 1
ATOM 1943 N N . ALA A 1 254 ? -16.167 -8.955 1.586 1.00 98.00 254 ALA A N 1
ATOM 1944 C CA . ALA A 1 254 ? -15.313 -9.144 0.417 1.00 98.00 254 ALA A CA 1
ATOM 1945 C C . ALA A 1 254 ? -15.918 -10.138 -0.587 1.00 98.00 254 ALA A C 1
ATOM 1947 O O . ALA A 1 254 ? -15.818 -9.918 -1.794 1.00 98.00 254 ALA A O 1
ATOM 1948 N N . ASP A 1 255 ? -16.573 -11.195 -0.103 1.00 97.69 255 ASP A N 1
ATOM 1949 C CA . ASP A 1 255 ? -17.325 -12.126 -0.949 1.00 97.69 255 ASP A CA 1
ATOM 1950 C C . ASP A 1 255 ? -18.472 -11.413 -1.691 1.00 97.69 255 ASP A C 1
ATOM 1952 O O . ASP A 1 255 ? -18.567 -11.502 -2.915 1.00 97.69 255 ASP A O 1
ATOM 1956 N N . GLU A 1 256 ? -19.250 -10.580 -0.987 1.00 97.81 256 GLU A N 1
ATOM 1957 C CA . GLU A 1 256 ? -20.307 -9.741 -1.580 1.00 97.81 256 GLU A CA 1
ATOM 1958 C C . GLU A 1 256 ? -19.774 -8.787 -2.675 1.00 97.81 256 GLU A C 1
ATOM 1960 O O . GLU A 1 256 ? -20.464 -8.518 -3.660 1.00 97.81 256 GLU A O 1
ATOM 1965 N N . GLU A 1 257 ? -18.530 -8.312 -2.552 1.00 98.06 257 GLU A N 1
ATOM 1966 C CA . GLU A 1 257 ? -17.848 -7.461 -3.545 1.00 98.06 257 GLU A CA 1
ATOM 1967 C C . GLU A 1 257 ? -17.208 -8.246 -4.715 1.00 98.06 257 GLU A C 1
ATOM 1969 O O . GLU A 1 257 ? -16.567 -7.663 -5.602 1.00 98.06 257 GLU A O 1
ATOM 1974 N N . ASN A 1 258 ? -17.415 -9.567 -4.767 1.00 97.69 258 ASN A N 1
ATOM 1975 C CA . ASN A 1 258 ? -16.807 -10.500 -5.721 1.00 97.69 258 ASN A CA 1
ATOM 1976 C C . ASN A 1 258 ? -15.267 -10.493 -5.667 1.00 97.69 258 ASN A C 1
ATOM 1978 O O . ASN A 1 258 ? -14.592 -10.554 -6.702 1.00 97.69 258 ASN A O 1
ATOM 1982 N N . ALA A 1 259 ? -14.692 -10.411 -4.462 1.00 98.25 259 ALA A N 1
ATOM 1983 C CA . ALA A 1 259 ? -13.242 -10.395 -4.276 1.00 98.25 259 ALA A CA 1
ATOM 1984 C C . ALA A 1 259 ? -12.554 -11.656 -4.821 1.00 98.25 259 ALA A C 1
ATOM 1986 O O . ALA A 1 259 ? -11.441 -11.552 -5.334 1.00 98.25 259 ALA A O 1
ATOM 1987 N N . LEU A 1 260 ? -13.205 -12.827 -4.755 1.00 98.38 260 LEU A N 1
ATOM 1988 C CA . LEU A 1 260 ? -12.630 -14.091 -5.230 1.00 98.38 260 LEU A CA 1
ATOM 1989 C C . LEU A 1 260 ? -12.277 -14.018 -6.722 1.00 98.38 260 LEU A C 1
ATOM 1991 O O . LEU A 1 260 ? -11.116 -14.191 -7.084 1.00 98.38 260 LEU A O 1
ATOM 1995 N N . SER A 1 261 ? -13.246 -13.649 -7.564 1.00 98.38 261 SER A N 1
ATOM 1996 C CA . SER A 1 261 ? -13.038 -13.489 -9.010 1.00 98.38 261 SER A CA 1
ATOM 1997 C C . SER A 1 261 ? -11.948 -12.458 -9.318 1.00 98.38 261 SER A C 1
ATOM 1999 O O . SER A 1 261 ? -11.101 -12.687 -10.179 1.00 98.38 261 SER A O 1
ATOM 2001 N N . ALA A 1 262 ? -11.932 -11.328 -8.600 1.00 98.69 262 ALA A N 1
ATOM 2002 C CA . ALA A 1 262 ? -10.913 -10.296 -8.791 1.00 98.69 262 ALA A CA 1
ATOM 2003 C C . ALA A 1 262 ? -9.499 -10.813 -8.466 1.00 98.69 262 ALA A C 1
ATOM 2005 O O . ALA A 1 262 ? -8.557 -10.570 -9.224 1.00 98.69 262 ALA A O 1
ATOM 2006 N N . LEU A 1 263 ? -9.346 -11.550 -7.361 1.00 98.62 263 LEU A N 1
ATOM 2007 C CA . LEU A 1 263 ? -8.070 -12.136 -6.954 1.00 98.62 263 LEU A CA 1
ATOM 2008 C C . LEU A 1 263 ? -7.611 -13.233 -7.924 1.00 98.62 263 LEU A C 1
ATOM 2010 O O . LEU A 1 263 ? -6.420 -13.303 -8.216 1.00 98.62 263 LEU A O 1
ATOM 2014 N N . GLU A 1 264 ? -8.514 -14.063 -8.451 1.00 98.56 264 GLU A N 1
ATOM 2015 C CA . GLU A 1 264 ? -8.186 -15.090 -9.451 1.00 98.56 264 GLU A CA 1
ATOM 2016 C C . GLU A 1 264 ? -7.668 -14.478 -10.759 1.00 98.56 264 GLU A C 1
ATOM 2018 O O . GLU A 1 264 ? -6.640 -14.911 -11.294 1.00 98.56 264 GLU A O 1
ATOM 2023 N N . GLU A 1 265 ? -8.326 -13.428 -11.254 1.00 98.50 265 GLU A N 1
ATOM 2024 C CA . GLU A 1 265 ? -7.876 -12.698 -12.441 1.00 98.50 265 GLU A CA 1
ATOM 2025 C C . GLU A 1 265 ? -6.512 -12.032 -12.217 1.00 98.50 265 GLU A C 1
ATOM 2027 O O . GLU A 1 265 ? -5.609 -12.137 -13.060 1.00 98.50 265 GLU A O 1
ATOM 2032 N N . ALA A 1 266 ? -6.330 -11.388 -11.060 1.00 98.44 266 ALA A N 1
ATOM 2033 C CA . ALA A 1 266 ? -5.064 -10.780 -10.674 1.00 98.44 266 ALA A CA 1
ATOM 2034 C C . ALA A 1 266 ? -3.952 -11.830 -10.500 1.00 98.44 266 ALA A C 1
ATOM 2036 O O . ALA A 1 266 ? -2.816 -11.584 -10.917 1.00 98.44 266 ALA A O 1
ATOM 2037 N N . LYS A 1 267 ? -4.263 -13.021 -9.969 1.00 98.38 267 LYS A N 1
ATOM 2038 C CA . LYS A 1 267 ? -3.329 -14.152 -9.864 1.00 98.38 267 LYS A CA 1
ATOM 2039 C C . LYS A 1 267 ? -2.880 -14.618 -11.239 1.00 98.38 267 LYS A C 1
ATOM 2041 O O . LYS A 1 267 ? -1.679 -14.730 -11.471 1.00 98.38 267 LYS A O 1
ATOM 2046 N N . ALA A 1 268 ? -3.816 -14.835 -12.164 1.00 98.25 268 ALA A N 1
ATOM 2047 C CA . ALA A 1 268 ? -3.507 -15.273 -13.524 1.00 98.25 268 ALA A CA 1
ATOM 2048 C C . ALA A 1 268 ? -2.579 -14.281 -14.251 1.00 98.25 268 ALA A C 1
ATOM 2050 O O . ALA A 1 268 ? -1.600 -14.678 -14.894 1.00 98.25 268 ALA A O 1
ATOM 2051 N N . PHE A 1 269 ? -2.836 -12.978 -14.097 1.00 97.81 269 PHE A N 1
ATOM 2052 C CA . PHE A 1 269 ? -1.935 -11.938 -14.591 1.00 97.81 269 PHE A CA 1
ATOM 2053 C C . PHE A 1 269 ? -0.573 -11.966 -13.872 1.00 97.81 269 PHE A C 1
ATOM 2055 O O . PHE A 1 269 ? 0.480 -11.954 -14.515 1.00 97.81 269 PHE A O 1
ATOM 2062 N N . GLY A 1 270 ? -0.575 -12.070 -12.543 1.00 97.12 270 GLY A N 1
ATOM 2063 C CA . GLY A 1 270 ? 0.629 -12.134 -11.720 1.00 97.12 270 GLY A CA 1
ATOM 2064 C C . GLY A 1 270 ? 1.537 -13.317 -12.066 1.00 97.12 270 GLY A C 1
ATOM 2065 O O . GLY A 1 270 ? 2.753 -13.154 -12.137 1.00 97.12 270 GLY A O 1
ATOM 2066 N N . SER A 1 271 ? 0.980 -14.492 -12.368 1.00 95.94 271 SER A N 1
ATOM 2067 C CA . SER A 1 271 ? 1.759 -15.694 -12.697 1.00 95.94 271 SER A CA 1
ATOM 2068 C C . SER A 1 271 ? 2.589 -15.538 -13.970 1.00 95.94 271 SER A C 1
ATOM 2070 O O . SER A 1 271 ? 3.565 -16.260 -14.159 1.00 95.94 271 SER A O 1
ATOM 2072 N N . THR A 1 272 ? 2.213 -14.597 -14.837 1.00 94.19 272 THR A N 1
ATOM 2073 C CA . THR A 1 272 ? 2.883 -14.345 -16.116 1.00 94.19 272 THR A CA 1
ATOM 2074 C C . THR A 1 272 ? 3.723 -13.069 -16.107 1.00 94.19 272 THR A C 1
ATOM 2076 O O . THR A 1 272 ? 4.764 -13.034 -16.758 1.00 94.19 272 THR A O 1
ATOM 2079 N N . HIS A 1 273 ? 3.313 -12.040 -15.358 1.00 89.25 273 HIS A N 1
ATOM 2080 C CA . HIS A 1 273 ? 3.929 -10.708 -15.424 1.00 89.25 273 HIS A CA 1
ATOM 2081 C C . HIS A 1 273 ? 4.443 -10.180 -14.078 1.00 89.25 273 HIS A C 1
ATOM 2083 O O . HIS A 1 273 ? 5.281 -9.281 -14.067 1.00 89.25 273 HIS A O 1
ATOM 2089 N N . HIS A 1 274 ? 3.955 -10.698 -12.946 1.00 91.06 274 HIS A N 1
ATOM 2090 C CA . HIS A 1 274 ? 4.218 -10.125 -11.624 1.00 91.06 274 HIS A CA 1
ATOM 2091 C C . HIS A 1 274 ? 4.155 -11.180 -10.500 1.00 91.06 274 HIS A C 1
ATOM 2093 O O . HIS A 1 274 ? 3.165 -11.288 -9.774 1.00 91.06 274 HIS A O 1
ATOM 2099 N N . LYS A 1 275 ? 5.226 -11.967 -10.323 1.00 92.38 275 LYS A N 1
ATOM 2100 C CA . LYS A 1 275 ? 5.256 -13.128 -9.405 1.00 92.38 275 LYS A CA 1
ATOM 2101 C C . LYS A 1 275 ? 4.806 -12.803 -7.973 1.00 92.38 275 LYS A C 1
ATOM 2103 O O . LYS A 1 275 ? 4.048 -13.567 -7.385 1.00 92.38 275 LYS A O 1
ATOM 2108 N N . SER A 1 276 ? 5.212 -11.657 -7.426 1.00 94.25 276 SER A N 1
ATOM 2109 C CA . SER A 1 276 ? 4.801 -11.244 -6.075 1.00 94.25 276 SER A CA 1
ATOM 2110 C C . SER A 1 276 ? 3.289 -11.038 -5.955 1.00 94.25 276 SER A C 1
ATOM 2112 O O . SER A 1 276 ? 2.717 -11.358 -4.920 1.00 94.25 276 SER A O 1
ATOM 2114 N N . LEU A 1 277 ? 2.631 -10.576 -7.027 1.00 97.19 277 LEU A N 1
ATOM 2115 C CA . LEU A 1 277 ? 1.177 -10.387 -7.054 1.00 97.19 277 LEU A CA 1
ATOM 2116 C C . LEU A 1 277 ? 0.467 -11.743 -7.061 1.00 97.19 277 LEU A C 1
ATOM 2118 O O . LEU A 1 277 ? -0.492 -11.926 -6.317 1.00 97.19 277 LEU A O 1
ATOM 2122 N N . ALA A 1 278 ? 0.963 -12.714 -7.835 1.00 97.25 278 ALA A N 1
ATOM 2123 C CA . ALA A 1 278 ? 0.428 -14.078 -7.809 1.00 97.25 278 ALA A CA 1
ATOM 2124 C C . ALA A 1 278 ? 0.503 -14.695 -6.405 1.00 97.25 278 ALA A C 1
ATOM 2126 O O . ALA A 1 278 ? -0.467 -15.271 -5.924 1.00 97.25 278 ALA A O 1
ATOM 2127 N N . ASN A 1 279 ? 1.632 -14.511 -5.718 1.00 96.38 279 ASN A N 1
ATOM 2128 C CA . ASN A 1 279 ? 1.804 -15.020 -4.360 1.00 96.38 279 ASN A CA 1
ATOM 2129 C C . ASN A 1 279 ? 0.881 -14.317 -3.349 1.00 96.38 279 ASN A C 1
ATOM 2131 O O . ASN A 1 279 ? 0.374 -14.960 -2.433 1.00 96.38 279 ASN A O 1
ATOM 2135 N N . ALA A 1 280 ? 0.686 -13.000 -3.476 1.00 96.69 280 ALA A N 1
ATOM 2136 C CA . ALA A 1 280 ? -0.196 -12.240 -2.590 1.00 96.69 280 ALA A CA 1
ATOM 2137 C C . ALA A 1 280 ? -1.672 -12.616 -2.797 1.00 96.69 280 ALA A C 1
ATOM 2139 O O . ALA A 1 280 ? -2.376 -12.909 -1.834 1.00 96.69 280 ALA A O 1
ATOM 2140 N N . THR A 1 281 ? -2.120 -12.685 -4.052 1.00 98.12 281 THR A N 1
ATOM 2141 C CA . THR A 1 281 ? -3.497 -13.062 -4.421 1.00 98.12 281 THR A CA 1
ATOM 2142 C C . THR A 1 281 ? -3.854 -14.482 -3.979 1.00 98.12 281 THR A C 1
ATOM 2144 O O . THR A 1 281 ? -4.949 -14.708 -3.471 1.00 98.12 281 THR A O 1
ATOM 2147 N N . GLU A 1 282 ? -2.918 -15.430 -4.071 1.00 98.12 282 GLU A N 1
ATOM 2148 C CA . GLU A 1 282 ? -3.123 -16.817 -3.633 1.00 98.12 282 GLU A CA 1
ATOM 2149 C C . GLU A 1 282 ? -3.460 -16.943 -2.139 1.00 98.12 282 GLU A C 1
ATOM 2151 O O . GLU A 1 282 ? -4.313 -17.752 -1.761 1.00 98.12 282 GLU A O 1
ATOM 2156 N N . LYS A 1 283 ? -2.861 -16.101 -1.286 1.00 96.38 283 LYS A N 1
ATOM 2157 C CA . LYS A 1 283 ? -3.193 -16.061 0.147 1.00 96.38 283 LYS A CA 1
ATOM 2158 C C . LYS A 1 283 ? -4.650 -15.656 0.377 1.00 96.38 283 LYS A C 1
ATOM 2160 O O . LYS A 1 283 ? -5.288 -16.226 1.259 1.00 96.38 283 LYS A O 1
ATOM 2165 N N . GLY A 1 284 ? -5.146 -14.679 -0.383 1.00 96.69 284 GLY A N 1
ATOM 2166 C CA . GLY A 1 284 ? -6.516 -14.173 -0.285 1.00 96.69 284 GLY A CA 1
ATOM 2167 C C . GLY A 1 284 ? -7.546 -15.169 -0.818 1.00 96.69 284 GLY A C 1
ATOM 2168 O O . GLY A 1 284 ? -8.544 -15.421 -0.149 1.00 96.69 284 GLY A O 1
ATOM 2169 N N . ILE A 1 285 ? -7.259 -15.802 -1.963 1.00 98.19 285 ILE A N 1
ATOM 2170 C CA . ILE A 1 285 ? -8.104 -16.852 -2.562 1.00 98.19 285 ILE A CA 1
ATOM 2171 C C . ILE A 1 285 ? -8.315 -17.997 -1.574 1.00 98.19 285 ILE A C 1
ATOM 2173 O O . ILE A 1 285 ? -9.453 -18.343 -1.278 1.00 98.19 285 ILE A O 1
ATOM 2177 N N . THR A 1 286 ? -7.230 -18.501 -0.976 1.00 97.25 286 THR A N 1
ATOM 2178 C CA . THR A 1 286 ? -7.300 -19.611 -0.009 1.00 97.25 286 THR A CA 1
ATOM 2179 C C . THR A 1 286 ? -8.255 -19.302 1.156 1.00 97.25 286 THR A C 1
ATOM 2181 O O . THR A 1 286 ? -8.937 -20.190 1.661 1.00 97.25 286 THR A O 1
ATOM 2184 N N . MET A 1 287 ? -8.317 -18.039 1.593 1.00 95.56 287 MET A N 1
ATOM 2185 C CA . MET A 1 287 ? -9.200 -17.611 2.685 1.00 95.56 287 MET A CA 1
ATOM 2186 C C . MET A 1 287 ? -10.671 -17.588 2.254 1.00 95.56 287 MET A C 1
ATOM 2188 O O . MET A 1 287 ? -11.517 -18.087 2.994 1.00 95.56 287 MET A O 1
ATOM 2192 N N . LEU A 1 288 ? -10.975 -17.058 1.067 1.00 95.69 288 LEU A N 1
ATOM 2193 C CA . LEU A 1 288 ? -12.343 -16.991 0.538 1.00 95.69 288 LEU A CA 1
ATOM 2194 C C . LEU A 1 288 ? -12.893 -18.375 0.163 1.00 95.69 288 LEU A C 1
ATOM 2196 O O . LEU A 1 288 ? -14.034 -18.689 0.492 1.00 95.69 288 LEU A O 1
ATOM 2200 N N . GLU A 1 289 ? -12.070 -19.239 -0.435 1.00 95.31 289 GLU A N 1
ATOM 2201 C CA . GLU A 1 289 ? -12.453 -20.623 -0.742 1.00 95.31 289 GLU A CA 1
ATOM 2202 C C . GLU A 1 289 ? -12.756 -21.430 0.524 1.00 95.31 289 GLU A C 1
ATOM 2204 O O . GLU A 1 289 ? -13.664 -22.249 0.529 1.00 95.31 289 GLU A O 1
ATOM 2209 N N . SER A 1 290 ? -12.033 -21.182 1.624 1.00 92.75 290 SER A N 1
ATOM 2210 C CA . SER A 1 290 ? -12.273 -21.878 2.897 1.00 92.75 290 SER A CA 1
ATOM 2211 C C . SER A 1 290 ? -13.586 -21.494 3.592 1.00 92.75 290 SER A C 1
ATOM 2213 O O . SER A 1 290 ? -13.988 -22.157 4.551 1.00 92.75 290 SER A O 1
ATOM 2215 N N . TYR A 1 291 ? -14.225 -20.409 3.148 1.00 87.88 291 TYR A N 1
ATOM 2216 C CA . TYR A 1 291 ? -15.489 -19.912 3.687 1.00 87.88 291 TYR A CA 1
ATOM 2217 C C . TYR A 1 291 ? -16.717 -20.414 2.916 1.00 87.88 291 TYR A C 1
ATOM 2219 O O . TYR A 1 291 ? -17.791 -20.502 3.515 1.00 87.88 291 TYR A O 1
ATOM 2227 N N . SER A 1 292 ? -16.549 -20.722 1.623 1.00 75.62 292 SER A N 1
ATOM 2228 C CA . SER A 1 292 ? -17.604 -21.208 0.716 1.00 75.62 292 SER A CA 1
ATOM 2229 C C . SER A 1 292 ? -17.967 -22.670 0.979 1.00 75.62 292 SER A C 1
ATOM 2231 O O . SER A 1 292 ? -19.175 -22.995 0.906 1.00 75.62 292 SER A O 1
#

Secondary structure (DSSP, 8-state):
-EEEE-TT--EEEEEEEPPPTTS-S--EEEEEEEES-HHHHHHHHHHHHHHHHT----SS-------------------------HHHHHHHHHHHHHHHHTSS-HHHHHHHHHHHHHHT-TTTS-HHHHHHHHHHHH---TT-HHHHHHHHHHHHHHHHS-SS-----HHHHHHHHHHHHHHHHHHHHHHHHHHHTT-HHHHHHHTHHIIIIIIHHHHHHHHHTTTT-HHHHHHHHHHHHHHHHH-HHHHHHHHHTTHHHHHHHHHHHHHHH-HHHHHHHHHHHHHHHTT-

pLDDT: mean 89.22, std 13.78, range [39.0, 98.69]

Organism: NCBI:txid49249

Foldseek 3Di:
DDWDADLQRWTKDWDWDADDPPDDGFIDIDIGTDDGDPVVSVVVVVLVVCVRVVNDNPVPPPPPPPPCPVPPPPPPDPDPDDPDDLVNVLVVLLQCLLVQCPDPDLVSVLVSLVSLLLQLACVNDPLVSNLVSLCLLLAPPVVDPSSVSSLLQLLCCLVVLHSDPDDDDPVRSVSSLSSNLSSLSSLLSSLVSCLVVVNVLVSCVRPVCCLLPGLLLSLLVQLLCCVVCVSSNLSSLSNLLSVLVNDVSSLVSNVVSVSLVSLVVNLVVCVPPNVSSVVSSVSNNVSNVVVD

Sequence (292 aa):
MAKCSTLDYVRFRVRLFAPRKNEDEGTIVEVQKRRGDTISFLRDCRAILNAAEGDGVDDAPSEAVPIHIDFGMAMAGDQTMQEESEEDILAEAIQSAVELVGREELDLNVMAFESLVALVDPLKTMPDIALNACKTIVANDTKDTSASEIRGGIAALLRNGSLHDDEGDAIISDFNETLKNLALCLLSKTFANMLNKRCLETAIQDNSEWFLDTLIPSLVDAVKNAKDRPHDALYASDCLSNLLRASKDLLKRADEENALSALEEAKAFGSTHHKSLANATEKGITMLESYS